Protein AF-A0A7S3JK91-F1 (afdb_monomer)

pLDDT: mean 90.92, std 11.68, range [35.53, 98.0]

Mean predicted aligned error: 6.57 Å

Structure (mmCIF, N/CA/C/O backbone):
data_AF-A0A7S3JK91-F1
#
_entry.id   AF-A0A7S3JK91-F1
#
loop_
_atom_site.group_PDB
_atom_site.id
_atom_site.type_symbol
_atom_site.label_atom_id
_atom_site.label_alt_id
_atom_site.label_comp_id
_atom_site.label_asym_id
_atom_site.label_entity_id
_atom_site.label_seq_id
_atom_site.pdbx_PDB_ins_code
_atom_site.Cartn_x
_atom_site.Cartn_y
_atom_site.Cartn_z
_atom_site.occupancy
_atom_site.B_iso_or_equiv
_atom_site.auth_seq_id
_atom_site.auth_comp_id
_atom_site.auth_asym_id
_atom_site.auth_atom_id
_atom_site.pdbx_PDB_model_num
ATOM 1 N N . ASP A 1 1 ? -3.679 2.196 -45.910 1.00 40.12 1 ASP A N 1
ATOM 2 C CA . ASP A 1 1 ? -2.367 1.665 -45.484 1.00 40.12 1 ASP A CA 1
ATOM 3 C C . ASP A 1 1 ? -1.357 2.734 -45.082 1.00 40.12 1 ASP A C 1
ATOM 5 O O . ASP A 1 1 ? -0.275 2.817 -45.634 1.00 40.12 1 ASP A O 1
ATOM 9 N N . THR A 1 2 ? -1.692 3.553 -44.084 1.00 35.75 2 THR A N 1
ATOM 10 C CA . THR A 1 2 ? -0.756 4.504 -43.438 1.00 35.75 2 THR A CA 1
ATOM 11 C C . THR A 1 2 ? -0.884 4.494 -41.909 1.00 35.75 2 THR A C 1
ATOM 13 O O . THR A 1 2 ? -0.131 5.172 -41.218 1.00 35.75 2 THR A O 1
ATOM 16 N N . ARG A 1 3 ? -1.817 3.696 -41.363 1.00 36.94 3 ARG A N 1
ATOM 17 C CA . ARG A 1 3 ? -2.022 3.523 -39.915 1.00 36.94 3 ARG A CA 1
ATOM 18 C C . ARG A 1 3 ? -1.081 2.480 -39.296 1.00 36.94 3 ARG A C 1
ATOM 20 O O . ARG A 1 3 ? -0.747 2.624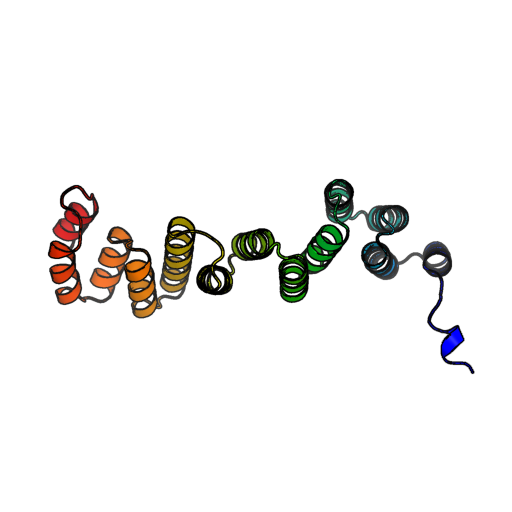 -38.127 1.00 36.94 3 ARG A O 1
ATOM 27 N N . ASP A 1 4 ? -0.561 1.545 -40.094 1.00 40.62 4 ASP A N 1
ATOM 28 C CA . ASP A 1 4 ? 0.400 0.516 -39.652 1.00 40.62 4 ASP A CA 1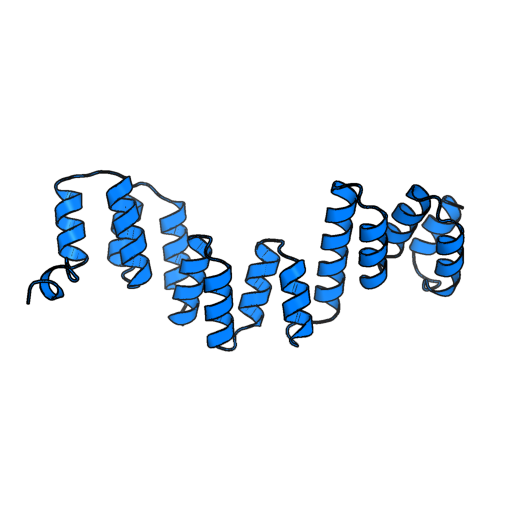
ATOM 29 C C . ASP A 1 4 ? 1.871 0.956 -39.716 1.00 40.62 4 ASP A C 1
ATOM 31 O O . ASP A 1 4 ? 2.760 0.201 -39.343 1.00 40.62 4 ASP A O 1
ATOM 35 N N . HIS A 1 5 ? 2.168 2.174 -40.178 1.00 36.56 5 HIS A N 1
ATOM 36 C CA . HIS A 1 5 ? 3.541 2.710 -40.188 1.00 36.56 5 HIS A CA 1
ATOM 37 C C . HIS A 1 5 ? 3.829 3.663 -39.020 1.00 36.56 5 HIS A C 1
ATOM 39 O O . HIS A 1 5 ? 4.968 4.070 -38.826 1.00 36.56 5 HIS A O 1
ATOM 45 N N . LEU A 1 6 ? 2.817 3.999 -38.211 1.00 35.53 6 LEU A N 1
ATOM 46 C CA . LEU A 1 6 ? 2.932 4.953 -37.099 1.00 35.53 6 LEU A CA 1
ATOM 47 C C . LEU A 1 6 ? 2.971 4.293 -35.711 1.00 35.53 6 LEU A C 1
ATOM 49 O O . LEU A 1 6 ? 3.192 4.975 -34.716 1.00 35.53 6 LEU A O 1
ATOM 53 N N . THR A 1 7 ? 2.784 2.976 -35.619 1.00 45.47 7 THR A N 1
ATOM 54 C CA . THR A 1 7 ? 2.747 2.234 -34.345 1.00 45.47 7 THR A CA 1
ATOM 55 C C . THR A 1 7 ? 4.102 1.662 -33.930 1.00 45.47 7 THR A C 1
ATOM 57 O O . THR A 1 7 ? 4.211 1.024 -32.884 1.00 45.47 7 THR A O 1
ATOM 60 N N . THR A 1 8 ? 5.156 1.875 -34.719 1.00 47.53 8 THR A N 1
ATOM 61 C CA . THR A 1 8 ? 6.467 1.262 -34.472 1.00 47.53 8 THR A CA 1
ATOM 62 C C . THR A 1 8 ? 7.607 2.235 -34.744 1.00 47.53 8 THR A C 1
ATOM 64 O O . THR A 1 8 ? 8.542 1.914 -35.465 1.00 47.53 8 THR A O 1
ATOM 67 N N . ILE A 1 9 ? 7.588 3.415 -34.116 1.00 59.56 9 ILE A N 1
ATOM 68 C CA . ILE A 1 9 ? 8.881 4.000 -33.738 1.00 59.56 9 ILE A CA 1
ATOM 69 C C . ILE A 1 9 ? 9.485 2.964 -32.792 1.00 59.56 9 ILE A C 1
ATOM 71 O O . ILE A 1 9 ? 8.924 2.689 -31.722 1.00 59.56 9 ILE A O 1
ATOM 75 N N . SER A 1 10 ? 10.538 2.274 -33.232 1.00 80.69 10 SER A N 1
ATOM 76 C CA . SER A 1 10 ? 11.171 1.294 -32.366 1.00 80.69 10 SER A CA 1
ATOM 77 C C . SER A 1 10 ? 11.671 2.042 -31.129 1.00 80.69 10 SER A C 1
ATOM 79 O O . SER A 1 10 ? 12.027 3.218 -31.196 1.00 80.69 10 SER A O 1
ATOM 81 N N . LEU A 1 11 ? 11.672 1.396 -29.959 1.00 83.94 11 LEU A N 1
ATOM 82 C CA . LEU A 1 11 ? 12.135 2.058 -28.732 1.00 83.94 11 LEU A CA 1
ATOM 83 C C . LEU A 1 11 ? 13.568 2.608 -28.903 1.00 83.94 11 LEU A C 1
ATOM 85 O O . LEU A 1 11 ? 13.926 3.585 -28.261 1.00 83.94 11 LEU A O 1
ATOM 89 N N . LYS A 1 12 ? 14.347 2.018 -29.820 1.00 86.44 12 LYS A N 1
ATOM 90 C CA . LYS A 1 12 ? 15.674 2.482 -30.231 1.00 86.44 12 LYS A CA 1
ATOM 91 C C . LYS A 1 12 ? 15.620 3.805 -30.997 1.00 86.44 12 LYS A C 1
ATOM 93 O O . LYS A 1 12 ? 16.266 4.744 -30.562 1.00 86.44 12 LYS A O 1
ATOM 98 N N . ASP A 1 13 ? 14.780 3.921 -32.026 1.00 87.94 13 ASP A N 1
ATOM 99 C CA . ASP A 1 13 ? 14.629 5.177 -32.784 1.00 87.94 13 ASP A CA 1
ATOM 100 C C . ASP A 1 13 ? 14.149 6.324 -31.878 1.00 87.94 13 ASP A C 1
ATOM 102 O O . ASP A 1 13 ? 14.578 7.469 -32.007 1.00 87.94 13 ASP A O 1
ATOM 106 N N . ALA A 1 14 ? 13.276 6.008 -30.913 1.00 88.12 14 ALA A N 1
ATOM 107 C CA . ALA A 1 14 ? 12.828 6.970 -29.914 1.00 88.12 14 ALA A CA 1
ATOM 108 C C . ALA A 1 14 ? 13.974 7.406 -28.985 1.00 88.12 14 ALA A C 1
ATOM 110 O O . ALA A 1 14 ? 14.077 8.583 -28.656 1.00 88.12 14 ALA A O 1
ATOM 111 N N . VAL A 1 15 ? 14.845 6.481 -28.570 1.00 91.19 15 VAL A N 1
ATOM 112 C CA . VAL A 1 15 ? 16.041 6.802 -27.777 1.00 91.19 15 VAL A CA 1
ATOM 113 C C . VAL A 1 15 ? 16.997 7.690 -28.568 1.00 91.19 15 VAL A C 1
ATOM 115 O O . VAL A 1 15 ? 17.460 8.682 -28.013 1.00 91.19 15 VAL A O 1
ATOM 118 N N . ASP A 1 16 ? 17.255 7.373 -29.837 1.00 91.62 16 ASP A N 1
ATOM 119 C CA . ASP A 1 16 ? 18.172 8.136 -30.689 1.00 91.62 16 ASP A CA 1
ATOM 120 C C . ASP A 1 16 ? 17.662 9.572 -30.891 1.00 91.62 16 ASP A C 1
ATOM 122 O O . ASP A 1 16 ? 18.399 10.533 -30.668 1.00 91.62 16 ASP A O 1
ATOM 126 N N . PHE A 1 17 ? 16.363 9.739 -31.166 1.00 91.12 17 PHE A N 1
ATOM 127 C CA . PHE A 1 17 ? 15.730 11.059 -31.257 1.00 91.12 17 PHE A CA 1
ATOM 128 C C . PHE A 1 17 ? 15.873 11.883 -29.966 1.00 91.12 17 PHE A C 1
ATOM 130 O O . PHE A 1 17 ? 16.098 13.096 -30.014 1.00 91.12 17 PHE A O 1
ATOM 137 N N . VAL A 1 18 ? 15.727 11.239 -28.803 1.00 92.81 18 VAL A N 1
ATOM 138 C CA . VAL A 1 18 ? 15.835 11.899 -27.493 1.00 92.81 18 VAL A CA 1
ATOM 139 C C . VAL A 1 18 ? 17.293 12.173 -27.106 1.00 92.81 18 VAL A C 1
ATOM 141 O O . VAL A 1 18 ? 17.555 13.155 -26.414 1.00 92.81 18 VAL A O 1
ATOM 144 N N . ASP A 1 19 ? 18.251 11.362 -27.559 1.00 90.56 19 ASP A N 1
ATOM 145 C CA . ASP A 1 19 ? 19.682 11.665 -27.429 1.00 90.56 19 ASP A CA 1
ATOM 146 C C . ASP A 1 19 ? 20.077 12.883 -28.288 1.00 90.56 19 ASP A C 1
ATOM 148 O O . ASP A 1 19 ? 20.876 13.702 -27.833 1.00 90.56 19 ASP A O 1
ATOM 152 N N . GLU A 1 20 ? 19.487 13.053 -29.476 1.00 92.38 20 GLU A N 1
ATOM 153 C CA . GLU A 1 20 ? 19.676 14.244 -30.322 1.00 92.38 20 GLU A CA 1
ATOM 154 C C . GLU A 1 20 ? 18.948 15.486 -29.783 1.00 92.38 20 GLU A C 1
ATOM 156 O O . GLU A 1 20 ? 19.403 16.612 -29.983 1.00 92.38 20 GLU A O 1
ATOM 161 N N . ASN A 1 21 ? 17.842 15.291 -29.054 1.00 89.69 21 ASN A N 1
ATOM 162 C CA . ASN A 1 21 ? 17.032 16.361 -28.466 1.00 89.69 21 ASN A CA 1
ATOM 163 C C . ASN A 1 21 ? 16.799 16.135 -26.957 1.00 89.69 21 ASN A C 1
ATOM 165 O O . ASN A 1 21 ? 15.672 15.828 -26.542 1.00 89.69 21 ASN A O 1
ATOM 169 N N . PRO A 1 22 ? 17.833 16.287 -26.102 1.00 89.62 22 PRO A N 1
ATOM 170 C CA . PRO A 1 22 ? 17.736 15.924 -24.693 1.00 89.62 22 PRO A CA 1
ATOM 171 C C . PRO A 1 22 ? 16.723 16.776 -23.931 1.00 89.62 22 PRO A C 1
ATOM 173 O O . PRO A 1 22 ? 16.881 17.987 -23.777 1.00 89.62 22 PRO A O 1
ATOM 176 N N . HIS A 1 23 ? 15.704 16.123 -23.377 1.00 91.31 23 HIS A N 1
ATOM 177 C CA . HIS A 1 23 ? 14.755 16.761 -22.473 1.00 91.31 23 HIS A CA 1
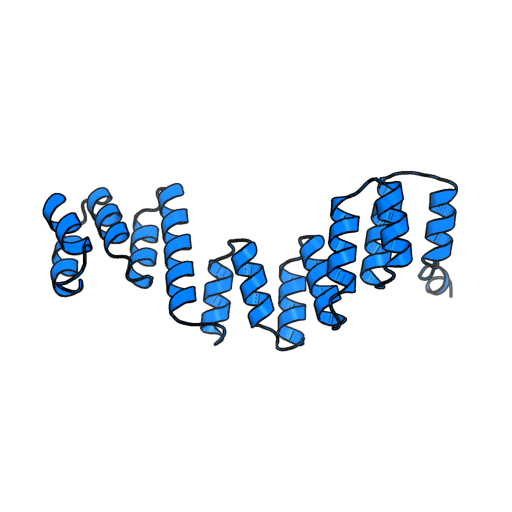ATOM 178 C C . HIS A 1 23 ? 14.294 15.769 -21.391 1.00 91.31 23 HIS A C 1
ATOM 180 O O . HIS A 1 23 ? 13.874 14.659 -21.735 1.00 91.31 23 HIS A O 1
ATOM 186 N N . PRO A 1 24 ? 14.282 16.138 -20.092 1.00 92.81 24 PRO A N 1
ATOM 187 C CA . PRO A 1 24 ? 13.959 15.206 -19.004 1.00 92.81 24 PRO A CA 1
ATOM 188 C C . PRO A 1 24 ? 12.606 14.504 -19.160 1.00 92.81 24 PRO A C 1
ATOM 190 O O . PRO A 1 24 ? 12.475 13.307 -18.920 1.00 92.81 24 PRO A O 1
ATOM 193 N N . ARG A 1 25 ? 11.590 15.232 -19.640 1.00 91.56 25 ARG A N 1
ATOM 194 C CA . ARG A 1 25 ? 10.261 14.660 -19.912 1.00 91.56 25 ARG A CA 1
ATOM 195 C C . ARG A 1 25 ? 10.286 13.570 -20.985 1.00 91.56 25 ARG A C 1
ATOM 197 O O . ARG A 1 25 ? 9.529 12.616 -20.873 1.00 91.56 25 ARG A O 1
ATOM 204 N N . LEU A 1 26 ? 11.128 13.712 -22.009 1.00 92.38 26 LEU A N 1
ATOM 205 C CA . LEU A 1 26 ? 11.233 12.714 -23.070 1.00 92.38 26 LEU A CA 1
ATOM 206 C C . LEU A 1 26 ? 11.929 11.457 -22.548 1.00 92.38 26 LEU A C 1
ATOM 208 O O . LEU A 1 26 ? 11.421 10.360 -22.745 1.00 92.38 26 LEU A O 1
ATOM 212 N N . TRP A 1 27 ? 13.009 11.610 -21.778 1.00 94.31 27 TRP A N 1
ATOM 213 C CA . TRP A 1 27 ? 13.654 10.481 -21.101 1.00 94.31 27 TRP A CA 1
ATOM 214 C C . TRP A 1 27 ? 12.725 9.761 -20.123 1.00 94.31 27 TRP A C 1
ATOM 216 O O . TRP A 1 27 ? 12.760 8.537 -20.050 1.00 94.31 27 TRP A O 1
ATOM 226 N N . LYS A 1 28 ? 11.839 10.484 -19.430 1.00 92.81 28 LYS A N 1
ATOM 227 C CA . LYS A 1 28 ? 10.810 9.859 -18.590 1.00 92.81 28 LYS A CA 1
ATOM 228 C C . LYS A 1 28 ? 9.849 8.979 -19.405 1.00 92.81 28 LYS A C 1
ATOM 230 O O . LYS A 1 28 ? 9.570 7.859 -18.994 1.00 92.81 28 LYS A O 1
ATOM 235 N N . LEU A 1 29 ? 9.412 9.443 -20.580 1.00 92.31 29 LEU A N 1
ATOM 236 C CA . LEU A 1 29 ? 8.580 8.644 -21.493 1.00 92.31 29 LEU A CA 1
ATOM 237 C C . LEU A 1 29 ? 9.329 7.416 -22.031 1.00 92.31 29 LEU A C 1
ATOM 239 O O . LEU A 1 29 ? 8.742 6.343 -22.144 1.00 92.31 29 LEU A O 1
ATOM 243 N N . ILE A 1 30 ? 10.628 7.550 -22.326 1.00 94.12 30 ILE A N 1
ATOM 244 C CA . ILE A 1 30 ? 11.478 6.411 -22.701 1.00 94.12 30 ILE A CA 1
ATOM 245 C C . ILE A 1 30 ? 11.560 5.398 -21.555 1.00 94.12 30 ILE A C 1
ATOM 247 O O . ILE A 1 30 ? 11.425 4.205 -21.807 1.00 94.12 30 ILE A O 1
ATOM 251 N N . ALA A 1 31 ? 11.750 5.847 -20.310 1.00 94.56 31 ALA A N 1
ATOM 252 C CA . ALA A 1 31 ? 11.806 4.965 -19.146 1.00 94.56 31 ALA A CA 1
ATOM 253 C C . ALA A 1 31 ? 10.489 4.195 -18.950 1.00 94.56 31 ALA A C 1
ATOM 255 O O . ALA A 1 31 ? 10.520 2.978 -18.778 1.00 94.56 31 ALA A O 1
ATOM 256 N N . GLU A 1 32 ? 9.345 4.882 -19.036 1.00 92.56 32 GLU A N 1
ATOM 257 C CA . GLU A 1 32 ? 8.004 4.281 -18.979 1.00 92.56 32 GLU A CA 1
ATOM 258 C C . GLU A 1 32 ? 7.819 3.217 -20.075 1.00 92.56 32 GLU A C 1
ATOM 260 O O . GLU A 1 32 ? 7.551 2.053 -19.777 1.00 92.56 32 GLU A O 1
ATOM 265 N N . ALA A 1 33 ? 8.074 3.572 -21.338 1.00 93.06 33 ALA A N 1
ATOM 266 C CA . ALA A 1 33 ? 7.925 2.652 -22.467 1.00 93.06 33 ALA A CA 1
ATOM 267 C C . ALA A 1 33 ? 8.907 1.465 -22.423 1.00 93.06 33 ALA A C 1
ATOM 269 O O . ALA A 1 33 ? 8.588 0.369 -22.894 1.00 93.06 33 ALA A O 1
ATOM 270 N N . ALA A 1 34 ? 10.111 1.672 -21.884 1.00 94.12 34 ALA A N 1
ATOM 271 C CA . ALA A 1 34 ? 11.106 0.623 -21.702 1.00 94.12 34 ALA A CA 1
ATOM 272 C C . ALA A 1 34 ? 10.700 -0.356 -20.597 1.00 94.12 34 ALA A C 1
ATOM 274 O O . ALA A 1 34 ? 10.808 -1.566 -20.794 1.00 94.12 34 ALA A O 1
ATOM 275 N N . LEU A 1 35 ? 10.177 0.144 -19.472 1.00 94.69 35 LEU A N 1
ATOM 276 C CA . LEU A 1 35 ? 9.642 -0.688 -18.394 1.00 94.69 35 LEU A CA 1
ATOM 277 C C . LEU A 1 35 ? 8.458 -1.538 -18.869 1.00 94.69 35 LEU A C 1
ATOM 279 O O . LEU A 1 35 ? 8.461 -2.742 -18.623 1.00 94.69 35 LEU A O 1
ATOM 283 N N . ASP A 1 36 ? 7.518 -0.968 -19.629 1.00 90.62 36 ASP A N 1
ATOM 284 C CA . ASP A 1 36 ? 6.374 -1.709 -20.188 1.00 90.62 36 ASP A CA 1
ATOM 285 C C . ASP A 1 36 ? 6.809 -2.880 -21.089 1.00 90.62 36 ASP A C 1
ATOM 287 O O . ASP A 1 36 ? 6.174 -3.939 -21.125 1.00 90.62 36 ASP A O 1
ATOM 291 N N . LYS A 1 37 ? 7.930 -2.709 -21.803 1.00 91.75 37 LYS A N 1
ATOM 292 C CA . LYS A 1 37 ? 8.544 -3.736 -22.660 1.00 91.75 37 LYS A CA 1
ATOM 293 C C . LYS A 1 37 ? 9.527 -4.650 -21.920 1.00 91.75 37 LYS A C 1
ATOM 295 O O . LYS A 1 37 ? 10.065 -5.564 -22.543 1.00 91.75 37 LYS A O 1
ATOM 300 N N . LEU A 1 38 ? 9.749 -4.428 -20.621 1.00 93.19 38 LEU A N 1
ATOM 301 C CA . LEU A 1 38 ? 10.773 -5.087 -19.799 1.00 93.19 38 LEU A CA 1
ATOM 302 C C . LEU A 1 38 ? 12.201 -4.933 -20.363 1.00 93.19 38 LEU A C 1
ATOM 304 O O . LEU A 1 38 ? 13.075 -5.766 -20.117 1.00 93.19 38 LEU A O 1
ATOM 308 N N . ASP A 1 39 ? 12.459 -3.853 -21.105 1.00 94.12 39 ASP A N 1
ATOM 309 C CA . ASP A 1 39 ? 13.794 -3.487 -21.576 1.00 94.12 39 ASP A CA 1
ATOM 310 C C . ASP A 1 39 ? 14.533 -2.716 -20.475 1.00 94.12 39 ASP A C 1
ATOM 312 O O . ASP A 1 39 ? 14.597 -1.483 -20.441 1.00 94.12 39 ASP A O 1
ATOM 316 N N . PHE A 1 40 ? 15.078 -3.465 -19.517 1.00 94.38 40 PHE A N 1
ATOM 317 C CA . PHE A 1 40 ? 15.745 -2.878 -18.358 1.00 94.38 40 PHE A CA 1
ATOM 318 C C . PHE A 1 40 ? 17.042 -2.142 -18.703 1.00 94.38 40 PHE A C 1
ATOM 320 O O . PHE A 1 40 ? 17.498 -1.333 -17.898 1.00 94.38 40 PHE A O 1
ATOM 327 N N . GLN A 1 41 ? 17.641 -2.408 -19.866 1.00 94.44 41 GLN A N 1
ATOM 328 C CA . GLN A 1 41 ? 18.840 -1.707 -20.314 1.00 94.44 41 GLN A CA 1
ATOM 329 C C . GLN A 1 41 ? 18.486 -0.286 -20.762 1.00 94.44 41 GLN A C 1
ATOM 331 O O . GLN A 1 41 ? 19.133 0.674 -20.336 1.00 94.44 41 GLN A O 1
ATOM 336 N N . ILE A 1 42 ? 17.437 -0.139 -21.577 1.00 94.56 42 ILE A N 1
ATOM 337 C CA . ILE A 1 42 ? 16.966 1.182 -22.006 1.00 94.56 42 ILE A CA 1
ATOM 338 C C . ILE A 1 42 ? 16.359 1.951 -20.828 1.00 94.56 42 ILE A C 1
ATOM 340 O O . ILE A 1 42 ? 16.643 3.141 -20.678 1.00 94.56 42 ILE A O 1
ATOM 344 N N . ALA A 1 43 ? 15.600 1.285 -19.952 1.00 95.75 43 ALA A N 1
ATOM 345 C CA . ALA A 1 43 ? 15.054 1.922 -18.755 1.00 95.75 43 ALA A CA 1
ATOM 346 C C . ALA A 1 43 ? 16.168 2.470 -17.842 1.00 95.75 43 ALA A C 1
ATOM 348 O O . ALA A 1 43 ? 16.080 3.598 -17.363 1.00 95.75 43 ALA A O 1
ATOM 349 N N . GLU A 1 44 ? 17.253 1.712 -17.639 1.00 95.81 44 GLU A N 1
ATOM 350 C CA . GLU A 1 44 ? 18.402 2.150 -16.836 1.00 95.81 44 GLU A CA 1
ATOM 351 C C . GLU A 1 44 ? 19.115 3.347 -17.470 1.00 95.81 44 GLU A C 1
ATOM 353 O O . GLU A 1 44 ? 19.372 4.334 -16.780 1.00 95.81 44 GLU A O 1
ATOM 358 N N . LYS A 1 45 ? 19.357 3.313 -18.791 1.00 95.12 45 LYS A N 1
ATOM 359 C CA . LYS A 1 45 ? 19.903 4.463 -19.532 1.00 95.12 45 LYS A CA 1
ATOM 360 C C . LYS A 1 45 ? 19.038 5.706 -19.324 1.00 95.12 45 LYS A C 1
ATOM 362 O O . LYS A 1 45 ? 19.570 6.776 -19.035 1.00 95.12 45 LYS A O 1
ATOM 367 N N . ALA A 1 46 ? 17.721 5.562 -19.445 1.00 94.94 46 ALA A N 1
ATOM 368 C CA . ALA A 1 46 ? 16.787 6.665 -19.291 1.00 94.94 46 ALA A CA 1
ATOM 369 C C . ALA A 1 46 ? 16.800 7.248 -17.871 1.00 94.94 46 ALA A C 1
ATOM 371 O O . ALA A 1 46 ? 16.924 8.463 -17.733 1.00 94.94 46 ALA A O 1
ATOM 372 N N . PHE A 1 47 ? 16.769 6.413 -16.825 1.00 96.62 47 PHE A N 1
ATOM 373 C CA . PHE A 1 47 ? 16.851 6.892 -15.441 1.00 96.62 47 PHE A CA 1
ATOM 374 C C . PHE A 1 47 ? 18.185 7.572 -15.118 1.00 96.62 47 PHE A C 1
ATOM 376 O O . PHE A 1 47 ? 18.188 8.574 -14.409 1.00 96.62 47 PHE A O 1
ATOM 383 N N . VAL A 1 48 ? 19.307 7.094 -15.670 1.00 95.94 48 VAL A N 1
ATOM 384 C CA . VAL A 1 48 ? 20.613 7.764 -15.526 1.00 95.94 48 VAL A CA 1
ATOM 385 C C . VAL A 1 48 ? 20.588 9.156 -16.160 1.00 95.94 48 VAL A C 1
ATOM 387 O O . VAL A 1 48 ? 21.079 10.105 -15.557 1.00 95.94 48 VAL A O 1
ATOM 390 N N . LYS A 1 49 ? 19.981 9.304 -17.345 1.00 94.50 49 LYS A N 1
ATOM 391 C CA . LYS A 1 49 ? 19.886 10.593 -18.055 1.00 94.50 49 LYS A CA 1
ATOM 392 C C . LYS A 1 49 ? 19.059 11.645 -17.313 1.00 94.50 49 LYS A C 1
ATOM 394 O O . LYS A 1 49 ? 19.282 12.831 -17.534 1.00 94.50 49 LYS A O 1
ATOM 399 N N . ILE A 1 50 ? 18.119 11.227 -16.464 1.00 95.50 50 ILE A N 1
ATOM 400 C CA . ILE A 1 50 ? 17.312 12.125 -15.619 1.00 95.50 50 ILE A CA 1
ATOM 401 C C . ILE A 1 50 ? 17.738 12.116 -14.148 1.00 95.50 50 ILE A C 1
ATOM 403 O O . ILE A 1 50 ? 17.026 12.672 -13.319 1.00 95.50 50 ILE A O 1
ATOM 407 N N . GLU A 1 51 ? 18.868 11.479 -13.828 1.00 95.69 51 GLU A N 1
ATOM 408 C CA . GLU A 1 51 ? 19.416 11.364 -12.469 1.00 95.69 51 GLU A CA 1
ATOM 409 C C . GLU A 1 51 ? 18.424 10.771 -11.443 1.00 95.69 51 GLU A C 1
ATOM 411 O O . GLU A 1 51 ? 18.496 11.032 -10.241 1.00 95.69 51 GLU A O 1
ATOM 416 N N . ASP A 1 52 ? 17.502 9.916 -11.900 1.00 95.44 52 ASP A N 1
ATOM 417 C CA . ASP A 1 52 ? 16.486 9.293 -11.051 1.00 95.44 52 ASP A CA 1
ATOM 418 C C . ASP A 1 52 ? 17.053 8.061 -10.334 1.00 95.44 52 ASP A C 1
ATOM 420 O O . ASP A 1 52 ? 16.912 6.903 -10.748 1.00 95.44 52 ASP A O 1
ATOM 424 N N . TYR A 1 53 ? 17.702 8.324 -9.201 1.00 94.75 53 TYR A N 1
ATOM 425 C CA . TYR A 1 53 ? 18.243 7.288 -8.326 1.00 94.75 53 TYR A CA 1
ATOM 426 C C . TYR A 1 53 ? 17.164 6.325 -7.802 1.00 94.75 53 TYR A C 1
ATOM 428 O O . TYR A 1 53 ? 17.433 5.133 -7.605 1.00 94.75 53 TYR A O 1
ATOM 436 N N . HIS A 1 54 ? 15.935 6.810 -7.596 1.00 95.06 54 HIS A N 1
ATOM 437 C CA . HIS A 1 54 ? 14.827 5.973 -7.141 1.00 95.06 54 HIS A CA 1
ATOM 438 C C . HIS A 1 54 ? 14.430 4.963 -8.222 1.00 95.06 54 HIS A C 1
ATOM 440 O O . HIS A 1 54 ? 14.292 3.777 -7.911 1.00 95.06 54 HIS A O 1
ATOM 446 N N . GLY A 1 55 ? 14.334 5.399 -9.481 1.00 96.06 55 GLY A N 1
ATOM 447 C CA . GLY A 1 55 ? 14.112 4.545 -10.650 1.00 96.06 55 GLY A CA 1
ATOM 448 C C . GLY A 1 55 ? 15.210 3.495 -10.840 1.00 96.06 55 GLY A C 1
ATOM 449 O O . GLY A 1 55 ? 14.918 2.313 -11.031 1.00 96.06 55 GLY A O 1
ATOM 450 N N . ILE A 1 56 ? 16.482 3.869 -10.663 1.00 95.62 56 ILE A N 1
ATOM 451 C CA . ILE A 1 56 ? 17.613 2.922 -10.732 1.00 95.62 56 ILE A CA 1
ATOM 452 C C . ILE A 1 56 ? 17.524 1.863 -9.622 1.00 95.62 56 ILE A C 1
ATOM 454 O O . ILE A 1 56 ? 17.704 0.667 -9.872 1.00 95.62 56 ILE A O 1
ATOM 458 N N . LYS A 1 57 ? 17.238 2.269 -8.377 1.00 96.44 57 LYS A N 1
ATOM 459 C CA . LYS A 1 57 ? 17.076 1.326 -7.258 1.00 96.44 57 LYS A CA 1
ATOM 460 C C . LYS A 1 57 ? 15.871 0.409 -7.472 1.00 96.44 57 LYS A C 1
ATOM 462 O O . LYS A 1 57 ? 15.951 -0.779 -7.157 1.00 96.44 57 LYS A O 1
ATOM 467 N N . PHE A 1 58 ? 14.780 0.942 -8.020 1.00 96.44 58 PHE A N 1
ATOM 468 C CA . PHE A 1 58 ? 13.607 0.166 -8.405 1.00 96.44 58 PHE A CA 1
ATOM 469 C C . PHE A 1 58 ? 13.963 -0.905 -9.444 1.00 96.44 58 PHE A C 1
ATOM 471 O 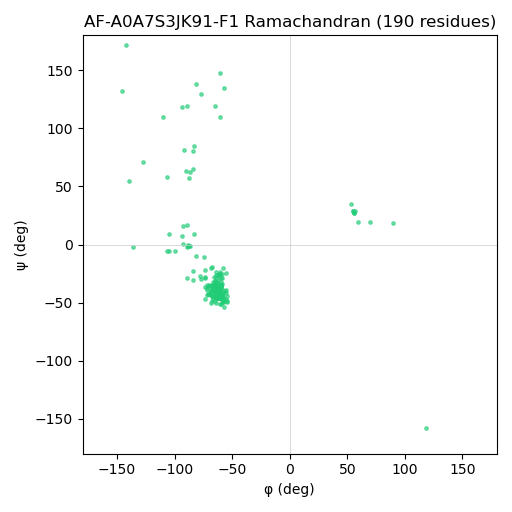O . PHE A 1 58 ? 13.723 -2.083 -9.183 1.00 96.44 58 PHE A O 1
ATOM 478 N N . LEU A 1 59 ? 14.642 -0.535 -10.536 1.00 96.38 59 LEU A N 1
ATOM 479 C CA . LEU A 1 59 ? 15.096 -1.474 -11.567 1.00 96.38 59 LEU A CA 1
ATOM 480 C C . LEU A 1 59 ? 15.964 -2.604 -11.016 1.00 96.38 59 LEU A C 1
ATOM 482 O O . LEU A 1 59 ? 15.793 -3.755 -11.407 1.00 96.38 59 LEU A O 1
ATOM 486 N N . LYS A 1 60 ? 16.886 -2.302 -10.094 1.00 95.06 60 LYS A N 1
ATOM 487 C CA . LYS A 1 60 ? 17.732 -3.333 -9.472 1.00 95.06 60 LYS A CA 1
ATOM 488 C C . LYS A 1 60 ? 16.913 -4.380 -8.718 1.00 95.06 60 LYS A C 1
ATOM 490 O O . LYS A 1 60 ? 17.240 -5.557 -8.790 1.00 95.06 60 LYS A O 1
ATOM 495 N N . ARG A 1 61 ? 15.851 -3.970 -8.015 1.00 95.62 61 ARG A N 1
ATOM 496 C CA . ARG A 1 61 ? 14.935 -4.916 -7.356 1.00 95.62 61 ARG A CA 1
ATOM 497 C C . ARG A 1 61 ? 14.113 -5.692 -8.380 1.00 95.62 61 ARG A C 1
ATOM 499 O O . ARG A 1 61 ? 13.977 -6.900 -8.244 1.00 95.62 61 ARG A O 1
ATOM 506 N N . LEU A 1 62 ? 13.620 -5.006 -9.409 1.00 95.62 62 LEU A N 1
ATOM 507 C CA . LEU A 1 62 ? 12.785 -5.587 -10.457 1.00 95.62 62 LEU A CA 1
ATOM 508 C C . LEU A 1 62 ? 13.512 -6.696 -11.236 1.00 95.62 62 LEU A C 1
ATOM 510 O O . LEU A 1 62 ? 12.928 -7.744 -11.498 1.00 95.62 62 LEU A O 1
ATOM 514 N N . LYS A 1 63 ? 14.808 -6.503 -11.530 1.00 94.75 63 LYS A N 1
ATOM 515 C CA . LYS A 1 63 ? 15.680 -7.497 -12.186 1.00 94.75 63 LYS A CA 1
ATOM 516 C C . LYS A 1 63 ? 15.835 -8.799 -11.383 1.00 94.75 63 LYS A C 1
ATOM 518 O O . LYS A 1 63 ? 16.136 -9.822 -11.982 1.00 94.75 63 LYS A O 1
ATOM 523 N N . ASN A 1 64 ? 15.623 -8.769 -10.064 1.00 95.19 64 ASN A N 1
ATOM 524 C CA . ASN A 1 64 ? 15.725 -9.946 -9.191 1.00 95.19 64 ASN A CA 1
ATOM 525 C C . ASN A 1 64 ? 14.407 -10.732 -9.071 1.00 95.19 64 ASN A C 1
ATOM 527 O O . ASN A 1 64 ? 14.346 -11.709 -8.330 1.00 95.19 64 ASN A O 1
ATOM 531 N N . ILE A 1 65 ? 13.338 -10.289 -9.737 1.00 94.88 65 ILE A N 1
ATOM 532 C CA . ILE A 1 65 ? 12.055 -10.993 -9.773 1.00 94.88 65 ILE A CA 1
ATOM 533 C C . ILE A 1 65 ? 12.043 -11.889 -11.010 1.00 94.88 65 ILE A C 1
ATOM 535 O O . ILE A 1 65 ? 12.092 -11.379 -12.126 1.00 94.88 65 ILE A O 1
ATOM 539 N N . ASP A 1 66 ? 11.930 -13.203 -10.823 1.00 92.00 66 ASP A N 1
ATOM 540 C CA . ASP A 1 66 ? 11.972 -14.168 -11.935 1.00 92.00 66 ASP A CA 1
ATOM 541 C C . ASP A 1 66 ? 10.693 -14.169 -12.793 1.00 92.00 66 ASP A C 1
ATOM 543 O O . ASP A 1 66 ? 10.716 -14.478 -13.986 1.00 92.00 66 ASP A O 1
ATOM 547 N N . ASP A 1 67 ? 9.555 -13.822 -12.190 1.00 94.62 67 ASP A N 1
ATOM 548 C CA . ASP A 1 67 ? 8.246 -13.862 -12.841 1.00 94.62 67 ASP A CA 1
ATOM 549 C C . ASP A 1 67 ? 7.927 -12.538 -13.553 1.00 94.62 67 ASP A C 1
ATOM 551 O O . ASP A 1 67 ? 7.800 -11.482 -12.927 1.00 94.62 67 ASP A O 1
ATOM 555 N N . LYS A 1 68 ? 7.731 -12.605 -14.875 1.00 95.19 68 LYS A N 1
ATOM 556 C CA . LYS A 1 68 ? 7.422 -11.443 -15.723 1.00 95.19 68 LYS A CA 1
ATOM 557 C C . LYS A 1 68 ? 6.101 -10.756 -15.372 1.00 95.19 68 LYS A C 1
ATOM 559 O O . LYS A 1 68 ? 5.994 -9.543 -15.531 1.00 95.19 68 LYS A O 1
ATOM 564 N N . HIS A 1 69 ? 5.089 -11.491 -14.920 1.00 95.94 69 HIS A N 1
ATOM 565 C CA . HIS A 1 69 ? 3.820 -10.894 -14.502 1.00 95.94 69 HIS A CA 1
ATOM 566 C C . HIS A 1 69 ? 3.994 -10.153 -13.181 1.00 95.94 69 HIS A C 1
ATOM 568 O O . HIS A 1 69 ? 3.509 -9.034 -13.050 1.00 95.94 69 HIS A O 1
ATOM 574 N N . LYS A 1 70 ? 4.775 -10.703 -12.242 1.00 96.19 70 LYS A N 1
ATOM 575 C CA . LYS A 1 70 ? 5.135 -9.972 -11.015 1.00 96.19 70 LYS A CA 1
ATOM 576 C C . LYS A 1 70 ? 5.945 -8.717 -11.318 1.00 96.19 70 LYS A C 1
ATOM 578 O O . LYS A 1 70 ? 5.682 -7.677 -10.728 1.00 96.19 70 LYS A O 1
ATOM 583 N N . GLN A 1 71 ? 6.878 -8.779 -12.272 1.00 97.06 71 GLN A N 1
ATOM 584 C CA . GLN A 1 71 ? 7.588 -7.584 -12.736 1.00 97.06 71 GLN A CA 1
ATOM 585 C C . GLN A 1 71 ? 6.609 -6.525 -13.259 1.00 97.06 71 GLN A C 1
ATOM 587 O O . GLN A 1 71 ? 6.693 -5.366 -12.864 1.00 97.06 71 GLN A O 1
ATOM 592 N N . LYS A 1 72 ? 5.641 -6.914 -14.098 1.00 96.81 72 LYS A N 1
ATOM 593 C CA . LYS A 1 72 ? 4.609 -5.991 -14.591 1.00 96.81 72 LYS A CA 1
ATOM 594 C C . LYS A 1 72 ? 3.749 -5.411 -13.467 1.00 96.81 72 LYS A C 1
ATOM 596 O O . LYS A 1 72 ? 3.507 -4.211 -13.475 1.00 96.81 72 LYS A O 1
ATOM 601 N N . ALA A 1 73 ? 3.351 -6.215 -12.483 1.00 97.38 73 ALA A N 1
ATOM 602 C CA . ALA A 1 73 ? 2.603 -5.728 -11.325 1.00 97.38 73 ALA A CA 1
ATOM 603 C C . ALA A 1 73 ? 3.408 -4.693 -10.517 1.00 97.38 73 ALA A C 1
ATOM 605 O O . ALA A 1 73 ? 2.888 -3.630 -10.183 1.00 97.38 73 ALA A O 1
ATOM 606 N N . GLU A 1 74 ? 4.695 -4.951 -10.267 1.00 96.69 74 GLU A N 1
ATOM 607 C CA . GLU A 1 74 ? 5.590 -4.000 -9.596 1.00 96.69 74 GLU A CA 1
ATOM 608 C C . GLU A 1 74 ? 5.810 -2.719 -10.418 1.00 96.69 74 GLU A C 1
ATOM 610 O O . GLU A 1 74 ? 5.894 -1.635 -9.844 1.00 96.69 74 GLU A O 1
ATOM 615 N N . ILE A 1 75 ? 5.856 -2.810 -11.753 1.00 97.00 75 ILE A N 1
ATOM 616 C CA . ILE A 1 75 ? 5.902 -1.640 -12.646 1.00 97.00 75 ILE A CA 1
ATOM 617 C C . ILE A 1 75 ? 4.609 -0.824 -12.543 1.00 97.00 75 ILE A C 1
ATOM 619 O O . ILE A 1 75 ? 4.673 0.390 -12.343 1.00 97.00 75 ILE A O 1
ATOM 623 N N . SER A 1 76 ? 3.437 -1.462 -12.616 1.00 96.88 76 SER A N 1
ATOM 624 C CA . SER A 1 76 ? 2.152 -0.776 -12.435 1.00 96.88 76 SER A CA 1
ATOM 625 C C . SER A 1 76 ? 2.079 -0.098 -11.063 1.00 96.88 76 SER A C 1
ATOM 627 O O . SER A 1 76 ? 1.704 1.072 -10.975 1.00 96.88 76 SER A O 1
ATOM 629 N N . ALA A 1 77 ? 2.524 -0.774 -9.998 1.00 96.56 77 ALA A N 1
ATOM 630 C CA . ALA A 1 77 ? 2.584 -0.200 -8.656 1.00 96.56 77 ALA A CA 1
ATOM 631 C C . ALA A 1 77 ? 3.558 0.989 -8.568 1.00 96.56 77 ALA A C 1
ATOM 633 O O . ALA A 1 77 ? 3.227 1.999 -7.948 1.00 96.56 77 ALA A O 1
ATOM 634 N N . TYR A 1 78 ? 4.721 0.917 -9.223 1.00 95.12 78 TYR A N 1
ATOM 635 C CA . TYR A 1 78 ? 5.691 2.018 -9.286 1.00 95.12 78 TYR A CA 1
ATOM 636 C C . TYR A 1 78 ? 5.100 3.285 -9.925 1.00 95.12 78 TYR A C 1
ATOM 638 O O . TYR A 1 78 ? 5.387 4.395 -9.479 1.00 95.12 78 TYR A O 1
ATOM 646 N N . PHE A 1 79 ? 4.210 3.128 -10.908 1.00 93.19 79 PHE A N 1
ATOM 647 C CA . PHE A 1 79 ? 3.479 4.232 -11.539 1.00 93.19 79 PHE A CA 1
ATOM 648 C C . PHE A 1 79 ? 2.152 4.589 -10.850 1.00 93.19 79 PHE A C 1
ATOM 650 O O . PHE A 1 79 ? 1.320 5.281 -11.438 1.00 93.19 79 PHE A O 1
ATOM 657 N N . ASN A 1 80 ? 1.947 4.153 -9.603 1.00 95.00 80 ASN A N 1
ATOM 658 C CA . ASN A 1 80 ? 0.727 4.359 -8.814 1.00 95.00 80 ASN A CA 1
ATOM 659 C C . ASN A 1 80 ? -0.556 3.788 -9.450 1.00 95.00 80 ASN A C 1
ATOM 661 O O . ASN A 1 80 ? -1.666 4.165 -9.072 1.00 95.00 80 ASN A O 1
ATOM 665 N N . LYS A 1 81 ? -0.432 2.854 -10.398 1.00 96.06 81 LYS A N 1
ATOM 666 C CA . LYS A 1 81 ? -1.555 2.116 -10.992 1.00 96.06 81 LYS A CA 1
ATOM 667 C C . LYS A 1 81 ? -1.872 0.891 -10.130 1.00 96.06 81 LYS A C 1
ATOM 669 O O . LYS A 1 81 ? -1.722 -0.252 -10.552 1.00 96.06 81 LYS A O 1
ATOM 674 N N . PHE A 1 82 ? -2.266 1.131 -8.881 1.00 96.50 82 PHE A N 1
ATOM 675 C CA . PHE A 1 82 ? -2.411 0.070 -7.877 1.00 96.50 82 PHE A CA 1
ATOM 676 C C . PHE A 1 82 ? -3.527 -0.927 -8.196 1.00 96.50 82 PHE A C 1
ATOM 678 O O . PHE A 1 82 ? -3.365 -2.114 -7.932 1.00 96.50 82 PHE A O 1
ATOM 685 N N . ASP A 1 83 ? -4.625 -0.472 -8.804 1.00 96.38 83 ASP A N 1
ATOM 686 C CA . ASP A 1 83 ? -5.711 -1.363 -9.231 1.00 96.38 83 ASP A CA 1
ATOM 687 C C . ASP A 1 83 ? -5.262 -2.311 -10.354 1.00 96.38 83 ASP A C 1
ATOM 689 O O . ASP A 1 83 ? -5.615 -3.487 -10.349 1.00 96.38 83 ASP A O 1
ATOM 693 N N . GLU A 1 84 ? -4.432 -1.825 -11.282 1.00 97.19 84 GLU A N 1
ATOM 694 C CA . GLU A 1 84 ? -3.840 -2.653 -12.339 1.00 97.19 84 GLU A CA 1
ATOM 695 C C . GLU A 1 84 ? -2.843 -3.661 -11.751 1.00 97.19 84 GLU A C 1
ATOM 697 O O . GLU A 1 84 ? -2.897 -4.845 -12.076 1.00 97.19 84 GLU A O 1
ATOM 702 N N . ALA A 1 85 ? -1.980 -3.222 -10.828 1.00 97.75 85 ALA A N 1
ATOM 703 C CA . ALA A 1 85 ? -1.043 -4.105 -10.136 1.00 97.75 85 ALA A CA 1
ATOM 704 C C . ALA A 1 85 ? -1.764 -5.217 -9.353 1.00 97.75 85 ALA A C 1
ATOM 706 O O . ALA A 1 85 ? -1.384 -6.385 -9.442 1.00 97.75 85 ALA A O 1
ATOM 707 N N . GLU A 1 86 ? -2.830 -4.872 -8.622 1.00 96.56 86 GLU A N 1
ATOM 708 C CA . GLU A 1 86 ? -3.677 -5.844 -7.926 1.00 96.56 86 GLU A CA 1
ATOM 709 C C . GLU A 1 86 ? -4.292 -6.847 -8.904 1.00 96.56 86 GLU A C 1
ATOM 711 O O . GLU A 1 86 ? -4.252 -8.052 -8.657 1.00 96.56 86 GLU A O 1
ATOM 716 N N . GLN A 1 87 ? -4.841 -6.367 -10.021 1.00 97.19 87 GLN A N 1
ATOM 717 C CA . GLN A 1 87 ? -5.467 -7.222 -11.022 1.00 97.19 87 GLN A CA 1
ATOM 718 C C . GLN A 1 87 ? -4.467 -8.226 -11.609 1.00 97.19 87 GLN A C 1
ATOM 720 O O . GLN A 1 87 ? -4.776 -9.415 -11.666 1.00 97.19 87 GLN A O 1
ATOM 725 N N . ILE A 1 88 ? -3.247 -7.787 -11.939 1.00 97.50 88 ILE A N 1
ATOM 726 C CA . ILE A 1 88 ? -2.181 -8.681 -12.415 1.00 97.50 88 ILE A CA 1
ATOM 727 C C . ILE A 1 88 ? -1.853 -9.741 -11.355 1.00 97.50 88 ILE A C 1
ATOM 729 O O . ILE A 1 88 ? -1.747 -10.922 -11.683 1.00 97.50 88 ILE A O 1
ATOM 733 N N . TYR A 1 89 ? -1.735 -9.355 -10.078 1.00 97.12 89 TYR A N 1
ATOM 734 C CA . TYR A 1 89 ? -1.494 -10.309 -8.992 1.00 97.12 89 TYR A CA 1
ATOM 735 C C . TYR A 1 89 ? -2.619 -11.339 -8.842 1.00 97.12 89 TYR A C 1
ATOM 737 O O . TYR A 1 89 ? -2.346 -12.515 -8.597 1.00 97.12 89 TYR A O 1
ATOM 745 N N . ARG A 1 90 ? -3.878 -10.933 -9.035 1.00 94.62 90 ARG A N 1
ATOM 746 C CA . ARG A 1 90 ? -5.032 -11.845 -9.012 1.00 94.62 90 ARG A CA 1
ATOM 747 C C . ARG A 1 90 ? -5.034 -12.803 -10.203 1.00 94.62 90 ARG A C 1
ATOM 749 O O . ARG A 1 90 ? -5.356 -13.971 -10.019 1.00 94.62 90 ARG A O 1
ATOM 756 N N . GLU A 1 91 ? -4.662 -12.335 -11.392 1.00 95.62 91 GLU A N 1
ATOM 757 C CA . GLU A 1 91 ? -4.617 -13.148 -12.618 1.00 95.62 91 GLU A CA 1
ATOM 758 C C . GLU A 1 91 ? -3.580 -14.272 -12.556 1.00 95.62 91 GLU A C 1
ATOM 760 O O . GLU A 1 91 ? -3.806 -15.343 -13.114 1.00 95.62 91 GLU A O 1
ATOM 765 N N . ILE A 1 92 ? -2.477 -14.064 -11.833 1.00 95.50 92 ILE A N 1
ATOM 766 C CA . ILE A 1 92 ? -1.459 -15.099 -11.595 1.00 95.50 92 ILE A CA 1
ATOM 767 C C . ILE A 1 92 ? -1.686 -15.901 -10.306 1.00 95.50 92 ILE A C 1
ATOM 769 O O . ILE A 1 92 ? -0.764 -16.557 -9.823 1.00 95.50 92 ILE A O 1
ATOM 773 N N . A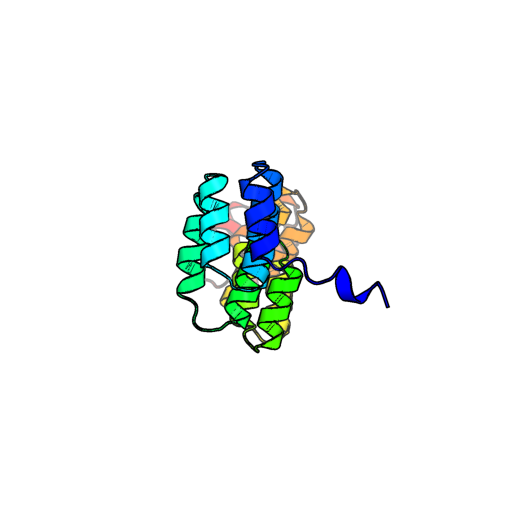SP A 1 93 ? -2.889 -15.820 -9.730 1.00 93.00 93 ASP A N 1
ATOM 774 C CA . ASP A 1 93 ? -3.298 -16.498 -8.492 1.00 93.00 93 ASP A CA 1
ATOM 775 C C . ASP A 1 93 ? -2.408 -16.176 -7.271 1.00 93.00 93 ASP A C 1
ATOM 777 O O . ASP A 1 93 ? -2.260 -16.955 -6.331 1.00 93.00 93 ASP A O 1
ATOM 781 N N . ARG A 1 94 ? -1.806 -14.981 -7.260 1.00 94.62 94 ARG A N 1
ATOM 782 C CA . ARG A 1 94 ? -0.976 -14.456 -6.164 1.00 94.62 94 ARG A CA 1
ATOM 783 C C . ARG A 1 94 ? -1.698 -13.365 -5.393 1.00 94.62 94 ARG A C 1
ATOM 785 O O . ARG A 1 94 ? -1.232 -12.233 -5.269 1.00 94.62 94 ARG A O 1
ATOM 792 N N . LYS A 1 95 ? -2.865 -13.714 -4.851 1.00 94.56 95 LYS A N 1
ATOM 793 C CA . LYS A 1 95 ? -3.674 -12.782 -4.052 1.00 94.56 95 LYS A CA 1
ATOM 794 C C . LYS A 1 95 ? -2.981 -12.348 -2.753 1.00 94.56 95 LYS A C 1
ATOM 796 O O . LYS A 1 95 ? -3.271 -11.273 -2.242 1.00 94.56 95 LYS A O 1
ATOM 801 N N . ASP A 1 96 ? -2.046 -13.150 -2.250 1.00 94.12 96 ASP A N 1
ATOM 802 C CA . ASP A 1 96 ? -1.163 -12.792 -1.139 1.00 94.12 96 ASP A CA 1
ATOM 803 C C . ASP A 1 96 ? -0.337 -11.532 -1.450 1.00 94.12 96 ASP A C 1
ATOM 805 O O . ASP A 1 96 ? -0.287 -10.613 -0.636 1.00 94.12 96 ASP A O 1
ATOM 809 N N . LEU A 1 97 ? 0.220 -11.433 -2.664 1.00 95.88 97 LEU A N 1
ATOM 810 C CA . LEU A 1 97 ? 0.962 -10.250 -3.117 1.00 95.88 97 LEU A CA 1
ATOM 811 C C . LEU A 1 97 ? 0.041 -9.044 -3.339 1.00 95.88 97 LEU A C 1
ATOM 813 O O . LEU A 1 97 ? 0.414 -7.914 -3.026 1.00 95.88 97 LEU A O 1
ATOM 817 N N . ALA A 1 98 ? -1.182 -9.276 -3.826 1.00 96.31 98 ALA A N 1
ATOM 818 C CA . ALA A 1 98 ? -2.209 -8.236 -3.911 1.00 96.31 98 ALA A CA 1
ATOM 819 C C . ALA A 1 98 ? -2.554 -7.655 -2.526 1.00 96.31 98 ALA A C 1
ATOM 821 O O . ALA A 1 98 ? -2.664 -6.437 -2.373 1.00 96.31 98 ALA A O 1
ATOM 822 N N . MET A 1 99 ? -2.687 -8.511 -1.509 1.00 96.19 99 MET A N 1
ATOM 823 C CA . MET A 1 99 ? -2.942 -8.087 -0.133 1.00 96.19 99 MET A CA 1
ATOM 824 C C . MET A 1 99 ? -1.750 -7.319 0.446 1.00 96.19 99 MET A C 1
ATOM 826 O O . MET A 1 99 ? -1.945 -6.227 0.978 1.00 96.19 99 MET A O 1
ATOM 830 N N . GLU A 1 100 ? -0.522 -7.824 0.282 1.00 95.81 100 GLU A N 1
ATOM 831 C CA . GLU A 1 100 ? 0.693 -7.140 0.746 1.00 95.81 100 GLU A CA 1
ATOM 832 C C . GLU A 1 100 ? 0.829 -5.738 0.124 1.00 95.81 100 GLU A C 1
ATOM 834 O O . GLU A 1 100 ? 1.146 -4.767 0.819 1.00 95.81 100 GLU A O 1
ATOM 839 N N . LEU A 1 101 ? 0.522 -5.606 -1.173 1.00 96.62 101 LEU A N 1
ATOM 840 C CA . LEU A 1 101 ? 0.483 -4.315 -1.859 1.00 96.62 101 LEU A CA 1
ATOM 841 C C . LEU A 1 101 ? -0.497 -3.352 -1.173 1.00 96.62 101 LEU A C 1
ATOM 843 O O . LEU A 1 101 ? -0.125 -2.218 -0.873 1.00 96.62 101 LEU A O 1
ATOM 847 N N . ARG A 1 102 ? -1.728 -3.790 -0.885 1.00 96.81 102 ARG A N 1
ATOM 848 C CA . ARG A 1 102 ? -2.752 -2.945 -0.243 1.00 96.81 102 ARG A CA 1
ATOM 849 C C . ARG A 1 102 ? -2.408 -2.575 1.194 1.00 96.81 102 ARG A C 1
ATOM 851 O O . ARG A 1 102 ? -2.610 -1.422 1.572 1.00 96.81 102 ARG A O 1
ATOM 858 N N . MET A 1 103 ? -1.816 -3.495 1.955 1.00 96.31 103 MET A N 1
ATOM 859 C CA . MET A 1 103 ? -1.306 -3.212 3.301 1.00 96.31 103 MET A CA 1
ATOM 860 C C . MET A 1 103 ? -0.228 -2.123 3.265 1.00 96.31 103 MET A C 1
ATOM 862 O O . MET A 1 103 ? -0.300 -1.156 4.021 1.00 96.31 103 MET A O 1
ATOM 866 N N . ARG A 1 104 ? 0.727 -2.210 2.328 1.00 95.62 104 ARG A N 1
ATOM 867 C CA . ARG A 1 104 ? 1.798 -1.211 2.160 1.00 95.62 104 ARG A CA 1
ATOM 868 C C . ARG A 1 104 ? 1.268 0.183 1.806 1.00 95.62 104 ARG A C 1
ATOM 870 O O . ARG A 1 104 ? 1.885 1.180 2.171 1.00 95.62 104 ARG A O 1
ATOM 877 N N . LEU A 1 105 ? 0.137 0.252 1.104 1.00 95.06 105 LEU A N 1
ATOM 878 C CA . LEU A 1 105 ? -0.545 1.504 0.754 1.00 95.06 105 LEU A CA 1
ATOM 879 C C . LEU A 1 105 ? -1.422 2.055 1.888 1.00 95.06 105 LEU A C 1
ATOM 881 O O . LEU A 1 105 ? -1.905 3.181 1.783 1.00 95.06 105 LEU A O 1
ATOM 885 N N . GLY A 1 106 ? -1.646 1.279 2.952 1.00 95.25 106 GLY A N 1
ATOM 886 C CA . GLY A 1 106 ? -2.604 1.614 4.004 1.00 95.25 106 GLY A CA 1
ATOM 887 C C . GLY A 1 106 ? -4.064 1.542 3.544 1.00 95.25 106 GLY A C 1
ATOM 888 O O . GLY A 1 106 ? -4.940 2.125 4.183 1.00 95.25 106 GLY A O 1
ATOM 889 N N . ASP A 1 107 ? -4.348 0.843 2.441 1.00 95.94 107 ASP A N 1
ATOM 890 C CA . ASP A 1 107 ? -5.705 0.643 1.929 1.00 95.94 107 ASP A CA 1
ATOM 891 C C . ASP A 1 107 ? -6.369 -0.545 2.637 1.00 95.94 107 ASP A C 1
ATOM 893 O O . ASP A 1 107 ? -6.664 -1.592 2.057 1.00 95.94 107 ASP A O 1
ATOM 897 N N . TRP A 1 108 ? -6.586 -0.373 3.940 1.00 96.25 108 TRP A N 1
ATOM 898 C CA . TRP A 1 108 ? -7.125 -1.407 4.824 1.00 96.25 108 TRP A CA 1
ATOM 899 C C . TRP A 1 108 ? -8.528 -1.865 4.416 1.00 96.25 108 TRP A C 1
ATOM 901 O O . TRP A 1 108 ? -8.894 -3.013 4.642 1.00 96.25 108 TRP A O 1
ATOM 911 N N . SER A 1 109 ? -9.290 -1.009 3.728 1.00 95.38 109 SER A N 1
ATOM 912 C CA . SER A 1 109 ? -10.603 -1.372 3.187 1.00 95.38 109 SER A CA 1
ATOM 913 C C . SER A 1 109 ? -10.513 -2.459 2.109 1.00 95.38 109 SER A C 1
ATOM 915 O O . SER A 1 109 ? -11.274 -3.431 2.130 1.00 95.38 109 SER A O 1
ATOM 917 N N . LYS A 1 110 ? -9.533 -2.346 1.203 1.00 95.50 110 LYS A N 1
ATOM 918 C CA . LYS A 1 110 ? -9.243 -3.378 0.203 1.00 95.50 110 LYS A CA 1
ATOM 919 C C . LYS A 1 110 ? -8.638 -4.627 0.830 1.00 95.50 110 LYS A C 1
ATOM 921 O O . LYS A 1 110 ? -8.960 -5.720 0.378 1.00 95.50 110 LYS A O 1
ATOM 926 N N . VAL A 1 111 ? -7.825 -4.484 1.880 1.00 96.75 111 VAL A N 1
ATOM 927 C CA . VAL A 1 111 ? -7.291 -5.628 2.643 1.00 96.75 111 VAL A CA 1
ATOM 928 C C . VAL A 1 111 ? -8.432 -6.479 3.207 1.00 96.75 111 VAL A C 1
ATOM 930 O O . VAL A 1 111 ? -8.462 -7.676 2.944 1.00 96.75 111 VAL A O 1
ATOM 933 N N . VAL A 1 112 ? -9.422 -5.873 3.874 1.00 95.69 112 VAL A N 1
ATOM 934 C CA . VAL A 1 112 ? -10.610 -6.597 4.375 1.00 95.69 112 VAL A CA 1
ATOM 935 C C . VAL A 1 112 ? -11.355 -7.301 3.236 1.00 95.69 112 VAL A C 1
ATOM 937 O O . VAL A 1 112 ? -11.659 -8.484 3.344 1.00 95.69 112 VAL A O 1
ATOM 940 N N . THR A 1 113 ? -11.565 -6.619 2.103 1.00 94.62 113 THR A N 1
ATOM 941 C CA . THR A 1 113 ? -12.227 -7.220 0.926 1.00 94.62 113 THR A CA 1
ATOM 942 C C . THR A 1 113 ? -11.471 -8.446 0.389 1.00 94.62 113 THR A C 1
ATOM 944 O O . THR A 1 113 ? -12.083 -9.401 -0.084 1.00 94.62 113 THR A O 1
ATOM 947 N N . LEU A 1 114 ? -10.135 -8.433 0.428 1.00 93.31 114 LEU A N 1
ATOM 948 C CA . LEU A 1 114 ? -9.312 -9.572 0.009 1.00 93.31 114 LEU A CA 1
ATOM 949 C C . LEU A 1 114 ? -9.387 -10.727 1.019 1.00 93.31 114 LEU A C 1
ATOM 951 O O . LEU A 1 114 ? -9.477 -11.883 0.601 1.00 93.31 114 LEU A O 1
ATOM 955 N N . ILE A 1 115 ? -9.442 -10.427 2.319 1.00 94.62 115 ILE A N 1
ATOM 956 C CA . ILE A 1 115 ? -9.648 -11.428 3.377 1.00 94.62 115 ILE A CA 1
ATOM 957 C C . ILE A 1 115 ? -11.000 -12.119 3.232 1.00 94.62 115 ILE A C 1
ATOM 959 O O . ILE A 1 115 ? -11.064 -13.346 3.272 1.00 94.62 115 ILE A O 1
ATOM 963 N N . GLU A 1 116 ? -12.063 -11.370 2.944 1.00 92.25 116 GLU A N 1
ATOM 964 C CA . GLU A 1 116 ? -13.395 -11.924 2.660 1.00 92.25 116 GLU A CA 1
ATOM 965 C C . GLU A 1 116 ? -13.407 -12.849 1.427 1.00 92.25 116 GLU A C 1
ATOM 967 O O . GLU A 1 116 ? -14.227 -13.761 1.334 1.00 92.25 116 GLU A O 1
ATOM 972 N N . GLN A 1 117 ? -12.466 -12.668 0.494 1.00 90.62 117 GLN A N 1
ATOM 973 C CA . GLN A 1 117 ? -12.251 -13.559 -0.655 1.00 90.62 117 GLN A CA 1
ATOM 974 C C . GLN A 1 117 ? -11.378 -14.786 -0.323 1.00 90.62 117 GLN A C 1
ATOM 976 O O . GLN A 1 117 ? -10.983 -15.519 -1.237 1.00 90.62 117 GLN A O 1
ATOM 981 N N . GLY A 1 118 ? -11.074 -15.015 0.958 1.00 89.88 118 GLY A N 1
ATOM 982 C CA . GLY A 1 118 ? -10.319 -16.161 1.467 1.00 89.88 118 GLY A CA 1
ATOM 983 C C . GLY A 1 118 ? -8.803 -15.958 1.526 1.00 89.88 118 GLY A C 1
ATOM 984 O O . GLY A 1 118 ? -8.067 -16.942 1.553 1.00 89.88 118 GLY A O 1
ATOM 985 N N . VAL A 1 119 ? -8.318 -14.712 1.497 1.00 87.75 119 VAL A N 1
ATOM 986 C CA . VAL A 1 119 ? -6.882 -14.392 1.450 1.00 87.75 119 VAL A CA 1
ATOM 987 C C . VAL A 1 119 ? -6.428 -13.776 2.768 1.00 87.75 119 VAL A C 1
ATOM 989 O O . VAL A 1 119 ? -6.738 -12.626 3.038 1.00 87.75 119 VAL A O 1
ATOM 992 N N . GLY A 1 120 ? -5.638 -14.496 3.561 1.00 88.50 120 GLY A N 1
ATOM 993 C CA . GLY A 1 120 ? -5.084 -13.984 4.819 1.00 88.50 120 GLY A CA 1
ATOM 994 C C . GLY A 1 120 ? -5.554 -14.777 6.033 1.00 88.50 120 GLY A C 1
ATOM 995 O O . GLY A 1 120 ? -5.906 -15.950 5.917 1.00 88.50 120 GLY A O 1
ATOM 996 N N . ASN A 1 121 ? -5.501 -14.149 7.206 1.00 92.19 121 ASN A N 1
ATOM 997 C CA . ASN A 1 121 ? -5.860 -14.759 8.482 1.00 92.19 121 ASN A CA 1
ATOM 998 C C . ASN A 1 121 ? -6.574 -13.752 9.403 1.00 92.19 121 ASN A C 1
ATOM 1000 O O . ASN A 1 121 ? -6.625 -12.548 9.132 1.00 92.19 121 ASN A O 1
ATOM 1004 N N . ASP A 1 122 ? -7.093 -14.256 10.521 1.00 93.25 122 ASP A N 1
ATOM 1005 C CA . ASP A 1 122 ? -7.816 -13.453 11.512 1.00 93.25 122 ASP A CA 1
ATOM 1006 C C . ASP A 1 122 ? -6.938 -12.367 12.155 1.00 93.25 122 ASP A C 1
ATOM 1008 O O . ASP A 1 122 ? -7.446 -11.336 12.593 1.00 93.25 122 ASP A O 1
ATOM 1012 N N . GLU A 1 123 ? -5.619 -12.571 12.210 1.00 94.44 123 GLU A N 1
ATOM 1013 C CA . GLU A 1 123 ? -4.676 -11.591 12.759 1.00 94.44 123 GLU A CA 1
ATOM 1014 C C . GLU A 1 123 ? -4.593 -10.343 11.874 1.00 94.44 123 GLU A C 1
ATOM 1016 O O . GLU A 1 123 ? -4.756 -9.228 12.373 1.00 94.44 123 GLU A O 1
ATOM 1021 N N . ILE A 1 124 ? -4.433 -10.522 10.558 1.00 94.50 124 ILE A N 1
ATOM 1022 C CA . ILE A 1 124 ? -4.415 -9.414 9.594 1.00 94.50 124 ILE A CA 1
ATOM 1023 C C . ILE A 1 124 ? -5.787 -8.729 9.553 1.00 94.50 124 ILE A C 1
ATOM 1025 O O . ILE A 1 124 ? -5.861 -7.506 9.441 1.00 94.50 124 ILE A O 1
ATOM 1029 N N . LEU A 1 125 ? -6.886 -9.481 9.694 1.00 96.31 125 LEU A N 1
ATOM 1030 C CA . LEU A 1 125 ? -8.231 -8.899 9.747 1.00 96.31 125 LEU A CA 1
ATOM 1031 C C . LEU A 1 125 ? -8.402 -7.973 10.959 1.00 96.31 125 LEU A C 1
ATOM 1033 O O . LEU A 1 125 ? -8.887 -6.847 10.821 1.00 96.31 125 LEU A O 1
ATOM 1037 N N . LYS A 1 126 ? -7.958 -8.419 12.141 1.00 96.12 126 LYS A N 1
ATOM 1038 C CA . LYS A 1 126 ? -7.948 -7.595 13.359 1.00 96.12 126 LYS A CA 1
ATOM 1039 C C . LYS A 1 126 ? -7.076 -6.355 13.190 1.00 96.12 126 LYS A C 1
ATOM 1041 O O . LYS A 1 126 ? -7.492 -5.264 13.578 1.00 96.12 126 LYS A O 1
ATOM 1046 N N . GLU A 1 127 ? -5.892 -6.496 12.596 1.00 96.50 127 GLU A N 1
ATOM 1047 C CA . GLU A 1 127 ? -5.010 -5.363 12.300 1.00 96.50 127 GLU A CA 1
ATOM 1048 C C . GLU A 1 127 ? -5.685 -4.348 11.365 1.00 96.50 127 GLU A C 1
ATOM 1050 O O . GLU A 1 127 ? -5.699 -3.151 11.661 1.00 96.50 127 GLU A O 1
ATOM 1055 N N . ALA A 1 128 ? -6.311 -4.816 10.282 1.00 97.31 128 ALA A N 1
ATOM 1056 C CA . ALA A 1 128 ? -7.003 -3.961 9.326 1.00 97.31 128 ALA A CA 1
ATOM 1057 C C . ALA A 1 128 ? -8.142 -3.174 9.992 1.00 97.31 128 ALA A C 1
ATOM 1059 O O . ALA A 1 128 ? -8.232 -1.955 9.820 1.00 97.31 128 ALA A O 1
ATOM 1060 N N . TYR A 1 129 ? -8.966 -3.831 10.815 1.00 98.00 129 TYR A N 1
ATOM 1061 C CA . TYR A 1 129 ? -10.013 -3.143 11.569 1.00 98.00 129 TYR A CA 1
ATOM 1062 C C . TYR A 1 129 ? -9.451 -2.137 12.576 1.00 98.00 129 TYR A C 1
ATOM 1064 O O . TYR A 1 129 ? -9.957 -1.017 12.647 1.00 98.00 129 TYR A O 1
ATOM 1072 N N . ASN A 1 130 ? -8.370 -2.466 13.287 1.00 97.44 130 ASN A N 1
ATOM 1073 C CA . ASN A 1 130 ? 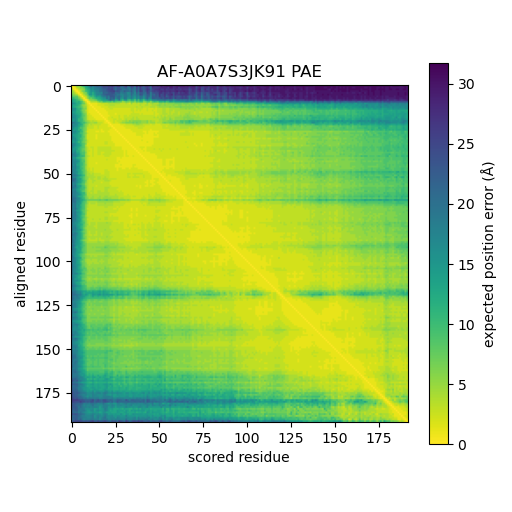-7.704 -1.511 14.176 1.00 97.44 130 ASN A CA 1
ATOM 1074 C C . ASN A 1 130 ? -7.250 -0.257 13.425 1.00 97.44 130 ASN A C 1
ATOM 1076 O O . ASN A 1 130 ? -7.568 0.857 13.839 1.00 97.44 130 ASN A O 1
ATOM 1080 N N . LYS A 1 131 ? -6.593 -0.420 12.273 1.00 97.94 131 LYS A N 1
ATOM 1081 C CA . LYS A 1 131 ? -6.124 0.703 11.449 1.00 97.94 131 LYS A CA 1
ATOM 1082 C C . LYS A 1 131 ? -7.271 1.550 10.896 1.00 97.94 131 LYS A C 1
ATOM 1084 O O . LYS A 1 131 ? -7.176 2.777 10.854 1.00 97.94 131 LYS A O 1
ATOM 1089 N N . MET A 1 132 ? -8.384 0.924 10.513 1.00 97.44 132 MET A N 1
ATOM 1090 C CA . MET A 1 132 ? -9.597 1.640 10.100 1.00 97.44 132 MET A CA 1
ATOM 1091 C C . MET A 1 132 ? -10.259 2.391 11.269 1.00 97.44 132 MET A C 1
ATOM 1093 O O . MET A 1 132 ? -10.787 3.490 11.068 1.00 97.44 132 MET A O 1
ATOM 1097 N N . GLY A 1 133 ? -10.212 1.826 12.479 1.00 97.44 133 GLY A N 1
ATOM 1098 C CA . GLY A 1 133 ? -10.657 2.458 13.721 1.00 97.44 133 GLY A CA 1
ATOM 1099 C C . GLY A 1 133 ? -9.825 3.690 14.078 1.00 97.44 133 GLY A C 1
ATOM 1100 O O . GLY A 1 133 ? -10.389 4.772 14.252 1.00 97.44 133 GLY A O 1
ATOM 1101 N N . GLU A 1 134 ? -8.495 3.558 14.082 1.00 97.19 134 GLU A N 1
ATOM 1102 C CA . GLU A 1 134 ? -7.529 4.653 14.281 1.00 97.19 134 GLU A CA 1
ATOM 1103 C C . GLU A 1 134 ? -7.771 5.795 13.281 1.00 97.19 134 GLU A C 1
ATOM 1105 O O . GLU A 1 134 ? -7.963 6.947 13.671 1.00 97.19 134 GLU A O 1
ATOM 1110 N N . PHE A 1 135 ? -7.906 5.473 11.991 1.00 96.69 135 PHE A N 1
ATOM 1111 C CA . PHE A 1 135 ? -8.222 6.469 10.965 1.00 96.69 135 PHE A CA 1
ATOM 1112 C C . PHE A 1 135 ? -9.556 7.192 11.225 1.00 96.69 135 PHE A C 1
ATOM 1114 O O . PHE A 1 135 ? -9.709 8.381 10.928 1.00 96.69 135 PHE A O 1
ATOM 1121 N N . CYS A 1 136 ? -10.554 6.497 11.777 1.00 96.44 136 CYS A N 1
ATOM 1122 C CA . CYS A 1 136 ? -11.823 7.117 12.150 1.00 96.44 136 CYS A CA 1
ATOM 1123 C C . CYS A 1 136 ? -11.693 8.025 13.380 1.00 96.44 136 CYS A C 1
ATOM 1125 O O . CYS A 1 136 ? -12.356 9.066 13.397 1.00 96.44 136 CYS A O 1
ATOM 1127 N N . ILE A 1 137 ? -10.843 7.682 14.356 1.00 96.88 137 ILE A N 1
ATOM 1128 C CA . ILE A 1 137 ? -10.499 8.561 15.487 1.00 96.88 137 ILE A CA 1
ATOM 1129 C C . ILE A 1 137 ? -9.904 9.872 14.970 1.00 96.88 137 ILE A C 1
ATOM 1131 O O . ILE A 1 137 ? -10.396 10.940 15.335 1.00 96.88 137 ILE A O 1
ATOM 1135 N N . ASP A 1 138 ? -8.924 9.807 14.065 1.00 96.19 138 ASP A N 1
ATOM 1136 C CA . ASP A 1 138 ? -8.260 10.996 13.507 1.00 96.19 138 ASP A CA 1
ATOM 1137 C C . ASP A 1 138 ? -9.240 11.936 12.793 1.00 96.19 138 ASP A C 1
ATOM 1139 O O . ASP A 1 138 ? -9.056 13.154 12.734 1.00 96.19 138 ASP A O 1
ATOM 1143 N N . LYS A 1 139 ? -10.323 11.374 12.247 1.00 96.12 139 LYS A N 1
ATOM 1144 C CA . LYS A 1 139 ? -11.413 12.114 11.595 1.00 96.12 139 LYS A CA 1
ATOM 1145 C C . LYS A 1 139 ? -12.579 12.444 12.531 1.00 96.12 139 LYS A C 1
ATOM 1147 O O . LYS A 1 139 ? -13.603 12.920 12.042 1.00 96.12 139 LYS A O 1
ATOM 1152 N N . GLN A 1 140 ? -12.452 12.177 13.832 1.00 95.00 140 GLN A N 1
ATOM 1153 C CA . GLN A 1 140 ? -13.484 12.371 14.861 1.00 95.00 140 GLN A CA 1
ATOM 1154 C C . GLN A 1 140 ? -14.806 11.642 14.551 1.00 95.00 140 GLN A C 1
ATOM 1156 O O . GLN A 1 140 ? -15.891 12.040 14.973 1.00 95.00 140 GLN A O 1
ATOM 1161 N N . ARG A 1 141 ? -14.736 10.543 13.794 1.00 96.81 141 ARG A N 1
ATOM 1162 C CA . ARG A 1 141 ? -15.878 9.687 13.446 1.00 96.81 141 ARG A CA 1
ATOM 1163 C C . ARG A 1 141 ? -16.034 8.588 14.492 1.00 96.81 141 ARG A C 1
ATOM 1165 O O . ARG A 1 141 ? -15.922 7.405 14.179 1.00 96.81 141 ARG A O 1
ATOM 1172 N N . TRP A 1 142 ? -16.313 8.992 15.725 1.00 95.44 142 TRP A N 1
ATOM 1173 C CA . TRP A 1 142 ? -16.314 8.124 16.907 1.00 95.44 142 TRP A CA 1
ATOM 1174 C C . TRP A 1 142 ? -17.213 6.889 16.766 1.00 95.44 142 TRP A C 1
ATOM 1176 O O . TRP A 1 142 ? -16.763 5.781 17.021 1.00 95.44 142 TRP A O 1
ATOM 1186 N N . ASN A 1 143 ? -18.437 7.035 16.245 1.00 95.88 143 ASN A N 1
ATOM 1187 C CA . ASN A 1 143 ? -19.341 5.891 16.043 1.00 95.88 143 ASN A CA 1
ATOM 1188 C C . ASN A 1 143 ? -18.765 4.832 15.084 1.00 95.88 143 ASN A C 1
ATOM 1190 O O . ASN A 1 143 ? -18.936 3.636 15.298 1.00 95.88 143 ASN A O 1
ATOM 1194 N N . LYS A 1 144 ? -18.061 5.260 14.025 1.00 96.06 144 LYS A N 1
ATOM 1195 C CA . LYS A 1 144 ? -17.400 4.332 13.094 1.00 96.06 144 LYS A CA 1
ATOM 1196 C C . LYS A 1 144 ? -16.152 3.712 13.714 1.00 96.06 144 LYS A C 1
ATOM 1198 O O . LYS A 1 144 ? -15.890 2.540 13.479 1.00 96.06 144 LYS A O 1
ATOM 1203 N N . ALA A 1 145 ? -15.412 4.483 14.511 1.00 96.81 145 ALA A N 1
ATOM 1204 C CA . ALA A 1 145 ? -14.272 3.967 15.258 1.00 96.81 145 ALA A CA 1
ATOM 1205 C C . ALA A 1 145 ? -14.704 2.852 16.224 1.00 96.81 145 ALA A C 1
ATOM 1207 O O . ALA A 1 145 ? -14.104 1.784 16.208 1.00 96.81 145 ALA A O 1
ATOM 1208 N N . ALA A 1 146 ? -15.797 3.055 16.971 1.00 96.44 146 ALA A N 1
ATOM 1209 C CA . ALA A 1 146 ? -16.361 2.044 17.864 1.00 96.44 146 A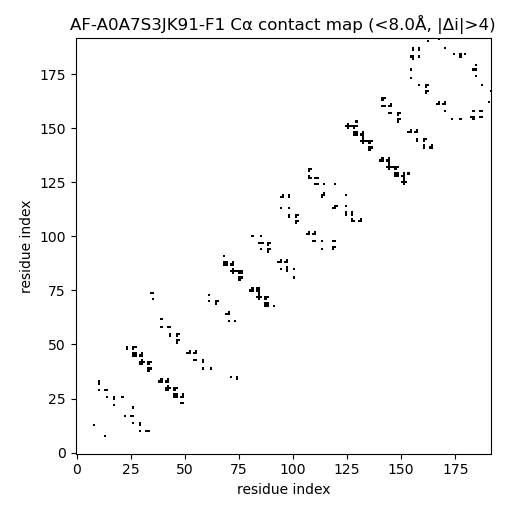LA A CA 1
ATOM 1210 C C . ALA A 1 146 ? -16.702 0.748 17.115 1.00 96.44 146 ALA A C 1
ATOM 1212 O O . ALA A 1 146 ? -16.289 -0.329 17.532 1.00 96.44 146 ALA A O 1
ATOM 1213 N N . PHE A 1 147 ? -17.387 0.858 15.969 1.00 96.31 147 PHE A N 1
ATOM 1214 C CA . PHE A 1 147 ? -17.697 -0.300 15.130 1.00 96.31 147 PHE A CA 1
ATOM 1215 C C . PHE A 1 147 ? -16.433 -1.085 14.754 1.00 96.31 147 PHE A C 1
ATOM 1217 O O . PHE A 1 147 ? -16.389 -2.296 14.948 1.00 96.31 147 PHE A O 1
ATOM 1224 N N . TYR A 1 148 ? -15.391 -0.411 14.259 1.00 97.56 148 TYR A N 1
ATOM 1225 C CA . TYR A 1 148 ? -14.169 -1.094 13.840 1.00 97.56 148 TYR A CA 1
ATOM 1226 C C . TYR A 1 148 ? -13.379 -1.696 15.008 1.00 97.56 148 TYR A C 1
ATOM 1228 O O . TYR A 1 148 ? -12.930 -2.832 14.895 1.00 97.56 148 TYR A O 1
ATOM 1236 N N . PHE A 1 149 ? -13.252 -1.009 16.148 1.00 97.19 149 PHE A N 1
ATOM 1237 C CA . PHE A 1 149 ? -12.572 -1.589 17.314 1.00 97.19 149 PHE A CA 1
ATOM 1238 C C . PHE A 1 149 ? -13.326 -2.776 17.906 1.00 97.19 149 PHE A C 1
ATOM 1240 O O . PHE A 1 149 ? -12.692 -3.729 18.357 1.00 97.19 149 PHE A O 1
ATOM 1247 N N . GLN A 1 150 ? -14.659 -2.770 17.830 1.00 95.00 150 GLN A N 1
ATOM 1248 C CA . GLN A 1 150 ? -15.462 -3.933 18.186 1.00 95.00 150 GLN A CA 1
ATOM 1249 C C . GLN A 1 150 ? -15.162 -5.121 17.260 1.00 95.00 150 GLN A C 1
ATOM 1251 O O . GLN A 1 150 ? -14.901 -6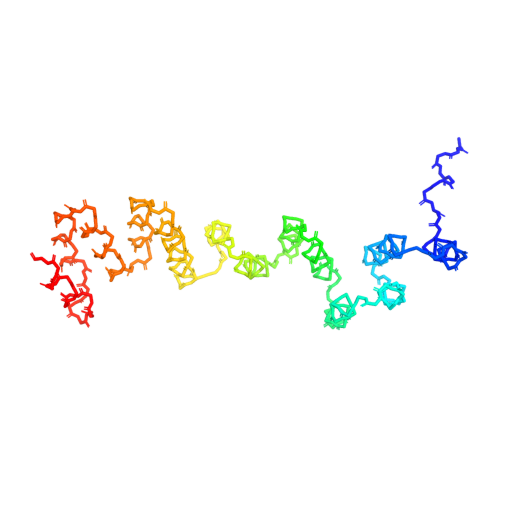.212 17.757 1.00 95.00 150 GLN A O 1
ATOM 1256 N N . GLN A 1 151 ? -15.106 -4.919 15.935 1.00 95.06 151 GLN A N 1
ATOM 1257 C CA . GLN A 1 151 ? -14.719 -5.990 14.998 1.00 95.06 151 GLN A CA 1
ATOM 1258 C C . GLN A 1 151 ? -13.283 -6.494 15.240 1.00 95.06 151 GLN A C 1
ATOM 1260 O O . GLN A 1 151 ? -13.005 -7.686 15.115 1.00 95.06 151 GLN A O 1
ATOM 1265 N N . ALA A 1 152 ? -12.365 -5.606 15.632 1.00 95.25 152 ALA A N 1
ATOM 1266 C CA . ALA A 1 152 ? -10.986 -5.965 15.955 1.00 95.25 152 ALA A CA 1
ATOM 1267 C C . ALA A 1 152 ? -10.823 -6.677 17.314 1.00 95.25 152 ALA A C 1
ATOM 1269 O O . ALA A 1 152 ? -9.741 -7.192 17.599 1.00 95.25 152 ALA A O 1
ATOM 1270 N N . ASN A 1 153 ? -11.865 -6.712 18.156 1.00 93.44 153 ASN A N 1
ATOM 1271 C CA . ASN A 1 153 ? -11.787 -7.056 19.584 1.00 93.44 153 ASN A CA 1
ATOM 1272 C C . ASN A 1 153 ? -10.741 -6.216 20.345 1.00 93.44 153 ASN A C 1
ATOM 1274 O O . ASN A 1 153 ? -10.058 -6.704 21.246 1.00 93.44 153 ASN A O 1
ATOM 1278 N N . ASN A 1 154 ? -10.588 -4.946 19.964 1.00 94.31 154 ASN A N 1
ATOM 1279 C CA . ASN A 1 154 ? -9.695 -4.009 20.636 1.00 94.31 154 ASN A CA 1
ATOM 1280 C C . ASN A 1 154 ? -10.460 -3.259 21.724 1.00 94.31 154 ASN A C 1
ATOM 1282 O O . ASN A 1 154 ? -10.940 -2.141 21.529 1.00 94.31 154 ASN A O 1
ATOM 1286 N N . TYR A 1 155 ? -10.596 -3.922 22.870 1.00 93.81 155 TYR A N 1
ATOM 1287 C CA . TYR A 1 155 ? -11.384 -3.412 23.986 1.00 93.81 155 TYR A CA 1
ATOM 1288 C C . TYR A 1 155 ? -10.811 -2.127 24.580 1.00 93.81 155 TYR A C 1
ATOM 1290 O O . TYR A 1 155 ? -11.585 -1.242 24.922 1.00 93.81 155 TYR A O 1
ATOM 1298 N N . GLU A 1 156 ? -9.485 -1.983 24.653 1.00 93.19 156 GLU A N 1
ATOM 1299 C CA . GLU A 1 156 ? -8.849 -0.779 25.207 1.00 93.19 156 GLU A CA 1
ATOM 1300 C C . GLU A 1 156 ? -9.246 0.471 24.409 1.00 93.19 156 GLU A C 1
ATOM 1302 O O . GLU A 1 156 ? -9.777 1.432 24.968 1.00 93.19 156 GLU A O 1
ATOM 1307 N N . ALA A 1 157 ? -9.093 0.423 23.082 1.00 94.38 157 ALA A N 1
ATOM 1308 C CA . ALA A 1 157 ? -9.497 1.525 22.212 1.00 94.38 157 ALA A CA 1
ATOM 1309 C C . ALA A 1 157 ? -11.023 1.718 22.182 1.00 94.38 157 ALA A C 1
ATOM 1311 O O . ALA A 1 157 ? -11.509 2.848 22.098 1.00 94.38 157 ALA A O 1
ATOM 1312 N N . LEU A 1 158 ? -11.799 0.632 22.265 1.00 95.31 158 LEU A N 1
ATOM 1313 C CA . LEU A 1 158 ? -13.259 0.698 22.285 1.00 95.31 158 LEU A CA 1
ATOM 1314 C C . LEU A 1 158 ? -13.789 1.406 23.540 1.00 95.31 158 LEU A C 1
ATOM 1316 O O . LEU A 1 158 ? -14.678 2.249 23.421 1.00 95.31 158 LEU A O 1
ATOM 1320 N N . ILE A 1 159 ? -13.215 1.119 24.712 1.00 94.19 159 ILE A N 1
ATOM 1321 C CA . ILE A 1 159 ? -13.531 1.790 25.981 1.00 94.19 159 ILE A CA 1
ATOM 1322 C C . ILE A 1 159 ? -13.291 3.294 25.858 1.00 94.19 159 ILE A C 1
ATOM 1324 O O . ILE A 1 159 ? -14.166 4.091 26.196 1.00 94.19 159 ILE A O 1
ATOM 1328 N N . ASP A 1 160 ? -12.140 3.694 25.315 1.00 93.44 160 ASP A N 1
ATOM 1329 C CA . ASP A 1 160 ? -11.819 5.106 25.101 1.00 93.44 160 ASP A CA 1
ATOM 1330 C C . ASP A 1 160 ? -12.820 5.805 24.178 1.00 93.44 160 ASP A C 1
ATOM 1332 O O . ASP A 1 160 ? -13.212 6.950 24.425 1.00 93.44 160 ASP A O 1
ATOM 1336 N N . VAL A 1 161 ? -13.246 5.128 23.110 1.00 95.31 161 VAL A N 1
ATOM 1337 C CA . VAL A 1 161 ? -14.237 5.672 22.179 1.00 95.31 161 VAL A CA 1
ATOM 1338 C C . VAL A 1 161 ? -15.620 5.763 22.826 1.00 95.31 161 VAL A C 1
ATOM 1340 O O . VAL A 1 161 ? -16.282 6.789 22.662 1.00 95.31 161 VAL A O 1
ATOM 1343 N N . TYR A 1 162 ? -16.061 4.748 23.574 1.00 95.19 162 TYR A N 1
ATOM 1344 C CA . TYR A 1 162 ? -17.348 4.790 24.272 1.00 95.19 162 TYR A CA 1
ATOM 1345 C C . TYR A 1 162 ? -17.387 5.847 25.367 1.00 95.19 162 TYR A C 1
ATOM 1347 O O . TYR A 1 162 ? -18.379 6.568 25.448 1.00 95.19 162 TYR A O 1
ATOM 1355 N N . TYR A 1 163 ? -16.307 6.010 26.131 1.00 93.00 163 TYR A N 1
ATOM 1356 C CA . TYR A 1 163 ? -16.188 7.077 27.121 1.00 93.00 163 TYR A CA 1
ATOM 1357 C C . TYR A 1 163 ? -16.348 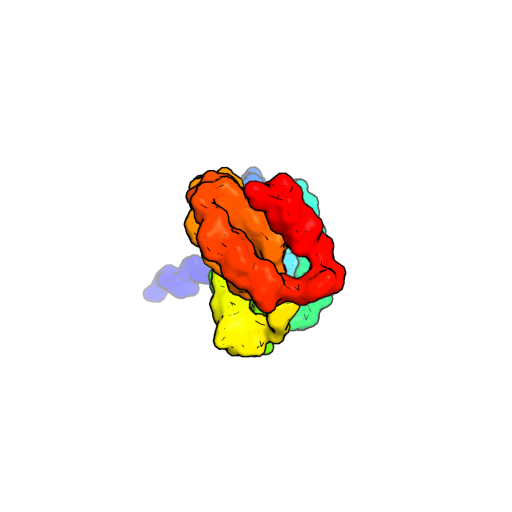8.460 26.471 1.00 93.00 163 TYR A C 1
ATOM 1359 O O . TYR A 1 163 ? -17.137 9.282 26.928 1.00 93.00 163 TYR A O 1
ATOM 1367 N N . ARG A 1 164 ? -15.673 8.705 25.338 1.00 93.25 164 ARG A N 1
ATOM 1368 C CA . ARG A 1 164 ? -15.807 9.967 24.580 1.00 93.25 164 ARG A CA 1
ATOM 1369 C C . ARG A 1 164 ? -17.204 10.197 24.007 1.00 93.25 164 ARG A C 1
ATOM 1371 O O . ARG A 1 164 ? -17.583 11.341 23.783 1.00 93.25 164 ARG A O 1
ATOM 1378 N N . LEU A 1 165 ? -17.926 9.123 23.706 1.00 94.06 165 LEU A N 1
ATOM 1379 C CA . LEU A 1 165 ? -19.306 9.164 23.229 1.00 94.06 165 LEU A CA 1
ATOM 1380 C C . LEU A 1 165 ? -20.333 9.206 24.371 1.00 94.06 165 LEU A C 1
ATOM 1382 O O . LEU A 1 165 ? -21.526 9.228 24.078 1.00 94.06 165 LEU A O 1
ATOM 1386 N N . GLU A 1 166 ? -19.886 9.167 25.633 1.00 93.12 166 GLU A N 1
ATOM 1387 C CA . GLU A 1 166 ? -20.728 9.039 26.831 1.00 93.12 166 GLU A CA 1
ATOM 1388 C C . GLU A 1 166 ? -21.652 7.802 26.783 1.00 93.12 166 GLU A C 1
ATOM 1390 O O . GLU A 1 166 ? -22.735 7.758 27.367 1.00 93.12 166 GLU A O 1
ATOM 1395 N N . GLN A 1 167 ? -21.222 6.752 26.076 1.00 92.75 167 GLN A N 1
ATOM 1396 C CA . GLN A 1 167 ? -21.956 5.495 25.925 1.00 92.75 167 GLN A CA 1
ATOM 1397 C C . GLN A 1 167 ? -21.635 4.517 27.064 1.00 92.75 167 GLN A C 1
ATOM 1399 O O . GLN A 1 167 ? -21.220 3.382 26.826 1.00 92.75 167 GLN A O 1
ATOM 1404 N N . PHE A 1 168 ? -21.864 4.935 28.310 1.00 89.56 168 PHE A N 1
ATOM 1405 C CA . PHE A 1 168 ? -21.570 4.126 29.504 1.00 89.56 168 PHE A CA 1
ATOM 1406 C C . PHE A 1 168 ? -22.327 2.791 29.518 1.00 89.56 168 PHE A C 1
ATOM 1408 O O . PHE A 1 168 ? -21.754 1.756 29.825 1.00 89.56 168 PHE A O 1
ATOM 1415 N N . THR A 1 169 ? -23.567 2.777 29.023 1.00 91.19 169 THR A N 1
ATOM 1416 C CA . THR A 1 169 ? -24.353 1.535 28.877 1.00 91.19 169 THR A CA 1
ATOM 1417 C C . THR A 1 169 ? -23.717 0.504 27.943 1.00 91.19 169 THR A C 1
ATOM 1419 O O . THR A 1 169 ? -23.984 -0.689 28.073 1.00 91.19 169 THR A O 1
ATOM 1422 N N . ASN A 1 170 ? -22.912 0.941 26.971 1.00 90.38 170 ASN A N 1
ATOM 1423 C CA . ASN A 1 170 ? -22.162 0.030 26.112 1.00 90.38 170 ASN A CA 1
ATOM 1424 C C . ASN A 1 170 ? -20.851 -0.399 26.774 1.00 90.38 170 ASN A C 1
ATOM 1426 O O . ASN A 1 170 ? -20.440 -1.531 26.557 1.00 90.38 170 ASN A O 1
ATOM 1430 N N . MET A 1 171 ? -20.239 0.448 27.611 1.00 88.50 171 MET A N 1
ATOM 1431 C CA . MET A 1 171 ? -19.099 0.050 28.444 1.00 88.50 171 MET A CA 1
ATOM 1432 C C . MET A 1 171 ? -19.487 -1.023 29.463 1.00 88.50 171 MET A C 1
ATOM 1434 O O . MET A 1 171 ? -18.776 -2.013 29.564 1.00 88.50 171 MET A O 1
ATOM 1438 N N . ASP A 1 172 ? -20.634 -0.892 30.135 1.00 87.88 172 ASP A N 1
ATOM 1439 C CA . ASP A 1 172 ? -21.109 -1.893 31.103 1.00 87.88 172 ASP A CA 1
ATOM 1440 C C . ASP A 1 172 ? -21.219 -3.288 30.473 1.00 87.88 172 ASP A C 1
ATOM 1442 O O . ASP A 1 172 ? -20.817 -4.285 31.066 1.00 87.88 172 ASP A O 1
ATOM 1446 N N . LYS A 1 173 ? -21.701 -3.359 29.227 1.00 90.06 173 LYS A N 1
ATOM 1447 C CA . LYS A 1 173 ? -21.812 -4.624 28.483 1.00 90.06 173 LYS A CA 1
ATOM 1448 C C . LYS A 1 173 ? -20.454 -5.249 28.168 1.00 90.06 173 LYS A C 1
ATOM 1450 O O . LYS A 1 173 ? -20.369 -6.466 28.067 1.00 90.06 173 LYS A O 1
ATOM 1455 N N . LEU A 1 174 ? -19.394 -4.446 28.037 1.00 88.12 174 LEU A N 1
ATOM 1456 C CA . LEU A 1 174 ? -18.052 -4.971 27.780 1.00 88.12 174 LEU A CA 1
ATOM 1457 C C . LEU A 1 174 ? -17.486 -5.748 28.975 1.00 88.12 174 LEU A C 1
ATOM 1459 O O . LEU A 1 174 ? -16.579 -6.548 28.776 1.00 88.12 174 LEU A O 1
ATOM 1463 N N . ILE A 1 175 ? -18.002 -5.552 30.194 1.00 85.75 175 ILE A N 1
ATOM 1464 C CA . ILE A 1 175 ? -17.534 -6.275 31.389 1.00 85.75 175 ILE A CA 1
ATOM 1465 C C . ILE A 1 175 ? -17.696 -7.790 31.213 1.00 85.75 175 ILE A C 1
ATOM 1467 O O . ILE A 1 175 ? -16.814 -8.552 31.611 1.00 85.75 175 ILE A O 1
ATOM 1471 N N . ASP A 1 176 ? -18.795 -8.209 30.586 1.00 86.56 176 ASP A N 1
ATOM 1472 C CA . ASP A 1 176 ? -19.099 -9.621 30.351 1.00 86.56 176 ASP A CA 1
ATOM 1473 C C . ASP A 1 176 ? -18.300 -10.204 29.169 1.00 86.56 176 ASP A C 1
ATOM 1475 O O . ASP A 1 176 ? -18.009 -11.401 29.146 1.00 86.56 176 ASP A O 1
ATOM 1479 N N . ASP A 1 177 ? -17.910 -9.358 28.209 1.00 84.81 177 ASP A N 1
ATOM 1480 C CA . ASP A 1 177 ? -17.218 -9.761 26.979 1.00 84.81 177 ASP A CA 1
ATOM 1481 C C . ASP A 1 177 ? -15.684 -9.783 27.122 1.00 84.81 177 ASP A C 1
ATOM 1483 O O . ASP A 1 177 ? -14.999 -10.540 26.427 1.00 84.81 177 ASP A O 1
ATOM 1487 N N . ILE A 1 178 ? -15.114 -8.945 27.997 1.00 86.31 178 ILE A N 1
ATOM 1488 C CA . ILE A 1 178 ? -13.662 -8.831 28.162 1.00 86.31 178 ILE A CA 1
ATOM 1489 C C . ILE A 1 178 ? -13.126 -10.016 28.989 1.00 86.31 178 ILE A C 1
ATOM 1491 O O . ILE A 1 178 ? -13.586 -10.262 30.107 1.00 86.31 178 ILE A O 1
ATOM 1495 N N . PRO A 1 179 ? -12.078 -10.724 28.518 1.00 85.81 179 PRO A N 1
ATOM 1496 C CA . PRO A 1 179 ? -11.424 -11.758 29.312 1.00 85.81 179 PRO A CA 1
ATOM 1497 C C . PRO A 1 179 ? -10.902 -11.216 30.649 1.00 85.81 179 PRO A C 1
ATOM 1499 O O . PRO A 1 179 ? -10.203 -10.205 30.681 1.00 85.81 179 PRO A O 1
ATOM 1502 N N . GLN A 1 180 ? -11.148 -11.944 31.741 1.00 78.88 180 GLN A N 1
ATOM 1503 C CA . GLN A 1 180 ? -10.799 -11.535 33.115 1.00 78.88 180 GLN A CA 1
ATOM 1504 C C . GLN A 1 180 ? -9.303 -11.250 33.343 1.00 78.88 180 GLN A C 1
ATOM 1506 O O . GLN A 1 180 ? -8.927 -10.565 34.287 1.00 78.88 180 GLN A O 1
ATOM 1511 N N . THR A 1 181 ? -8.431 -11.763 32.477 1.00 80.25 181 THR A N 1
ATOM 1512 C CA . THR A 1 181 ? -6.981 -11.535 32.530 1.00 80.25 181 THR A CA 1
ATOM 1513 C C . THR A 1 181 ? -6.524 -10.294 31.755 1.00 80.25 181 THR A C 1
ATOM 1515 O O . THR A 1 181 ? -5.326 -10.026 31.703 1.00 80.25 181 THR A O 1
ATOM 1518 N N . SER A 1 182 ? -7.434 -9.577 31.092 1.00 84.94 182 SER A N 1
ATOM 1519 C CA . SER A 1 182 ? -7.112 -8.452 30.210 1.00 84.94 182 SER A CA 1
ATOM 1520 C C . SER A 1 182 ? -6.871 -7.155 30.986 1.00 84.94 182 SER A C 1
ATOM 1522 O O . SER A 1 182 ? -7.645 -6.799 31.875 1.00 84.94 182 SER A O 1
ATOM 1524 N N . SER A 1 183 ? -5.851 -6.389 30.585 1.00 87.06 183 SER A N 1
ATOM 1525 C CA . SER A 1 183 ? -5.592 -5.021 31.069 1.00 87.06 183 SER A CA 1
ATOM 1526 C C . SER A 1 183 ? -6.756 -4.063 30.812 1.00 87.06 183 SER A C 1
ATOM 1528 O O . SER A 1 183 ? -6.931 -3.104 31.564 1.00 87.06 183 SER A O 1
ATOM 1530 N N . ALA A 1 184 ? -7.584 -4.345 29.802 1.00 83.25 184 ALA A N 1
ATOM 1531 C CA . ALA A 1 184 ? -8.742 -3.531 29.448 1.00 83.25 184 ALA A CA 1
ATOM 1532 C C . ALA A 1 184 ? -9.759 -3.387 30.596 1.00 83.25 184 ALA A C 1
ATOM 1534 O O . ALA A 1 184 ? -10.405 -2.348 30.695 1.00 83.25 184 ALA A O 1
ATOM 1535 N N . LEU A 1 185 ? -9.869 -4.373 31.498 1.00 83.75 185 LEU A N 1
ATOM 1536 C CA . LEU A 1 185 ? -10.759 -4.276 32.664 1.00 83.75 185 LEU A CA 1
ATOM 1537 C C . LEU A 1 185 ? -10.312 -3.194 33.653 1.00 83.75 185 LEU A C 1
ATOM 1539 O O . LEU A 1 185 ? -11.156 -2.509 34.225 1.00 83.75 185 LEU A O 1
ATOM 1543 N N . ASN A 1 186 ? -9.000 -2.993 33.816 1.00 85.56 186 ASN A N 1
ATOM 1544 C CA . ASN A 1 186 ? -8.477 -1.925 34.672 1.00 85.56 186 ASN A CA 1
ATOM 1545 C C . ASN A 1 186 ? -8.800 -0.549 34.076 1.00 85.56 186 ASN A C 1
ATOM 1547 O O . ASN A 1 186 ? -9.272 0.334 34.783 1.00 85.56 186 ASN A O 1
ATOM 1551 N N . ILE A 1 187 ? -8.611 -0.395 32.761 1.00 84.31 187 ILE A N 1
ATOM 1552 C CA . ILE A 1 187 ? -8.911 0.851 32.040 1.00 84.31 187 ILE A CA 1
ATOM 1553 C C . ILE A 1 187 ? -10.409 1.170 32.111 1.00 84.31 187 ILE A C 1
ATOM 1555 O O . ILE A 1 187 ? -10.794 2.324 32.291 1.00 84.31 187 ILE A O 1
ATOM 1559 N N . LEU A 1 188 ? -11.257 0.147 31.980 1.00 83.62 188 LEU A N 1
ATOM 1560 C CA . LEU A 1 188 ? -12.702 0.282 32.124 1.00 83.62 188 LEU A CA 1
ATOM 1561 C C . LEU A 1 188 ? -13.075 0.752 33.537 1.00 83.62 188 LEU A C 1
ATOM 1563 O O . LEU A 1 188 ? -13.846 1.697 33.665 1.00 83.62 188 LEU A O 1
ATOM 1567 N N . ALA A 1 189 ? -12.483 0.160 34.579 1.00 84.00 189 ALA A N 1
ATOM 1568 C CA . ALA A 1 189 ? -12.733 0.541 35.970 1.00 84.00 189 ALA A CA 1
ATOM 1569 C C . ALA A 1 189 ? -12.298 1.980 36.307 1.00 84.00 189 ALA A C 1
ATOM 1571 O O . ALA A 1 189 ? -12.933 2.619 37.137 1.00 84.00 189 ALA A O 1
ATOM 1572 N N . GLU A 1 190 ? -11.247 2.505 35.673 1.00 86.31 190 GLU A N 1
ATOM 1573 C CA . GLU A 1 190 ? -10.800 3.896 35.865 1.00 86.31 190 GLU A CA 1
ATOM 1574 C C . GLU A 1 190 ? -11.713 4.940 35.199 1.00 86.31 190 GLU A C 1
ATOM 1576 O O . GLU A 1 190 ? -11.664 6.117 35.558 1.00 86.31 190 GLU A O 1
ATOM 1581 N N . LYS A 1 191 ? -12.496 4.534 34.192 1.00 84.69 191 LYS A N 1
ATOM 1582 C CA . LYS A 1 191 ? -13.310 5.426 33.344 1.00 84.69 191 LYS A CA 1
ATOM 1583 C C . LYS A 1 191 ? -14.812 5.361 33.630 1.00 84.69 191 LYS A C 1
ATOM 1585 O O . LYS A 1 191 ? -15.557 6.123 33.012 1.00 84.69 191 LYS A O 1
ATOM 1590 N N . MET A 1 192 ? -15.241 4.454 34.506 1.00 76.62 192 MET A N 1
ATOM 1591 C CA . MET A 1 192 ? -16.592 4.423 35.082 1.00 76.62 192 MET A CA 1
ATOM 1592 C C . MET A 1 192 ? -16.673 5.335 36.303 1.00 76.62 192 MET A C 1
ATOM 1594 O O . MET A 1 192 ? -17.726 5.991 36.457 1.00 76.62 192 MET A O 1
#

Radius of gyration: 24.95 Å; Cα contacts (8 Å, |Δi|>4): 189; chains: 1; bounding box: 45×33×82 Å

Secondary structure (DSSP, 8-state):
--STTSS---HHHHHHHHHHS--HHHHHHHHHHHHHTT-HHHHHHHHHHTT-HHHHHHHHHHTT---HHHHHHHHHHHTT-HHHHHHHHHHTT-HHHHHHHHHHTT-HHHHHHHHHTT-S-HHHHHHHHHHHHHHHHHTT-HHHHHHHHHHHT-HHHHHHHHHHTT-HHHHHHHHHHS-TT-THHHHHHHH-

Solvent-accessible surface area (backbone atoms only — not comparable to full-atom values): 10570 Å² total; per-residue (Å²): 143,69,73,84,72,70,80,60,73,45,75,62,58,53,48,53,54,39,70,76,53,76,45,63,72,56,33,49,53,47,22,52,57,18,52,78,70,66,35,61,67,56,20,45,54,23,25,61,76,59,68,35,62,66,56,46,55,47,49,60,56,46,73,72,48,90,48,69,63,59,38,50,21,55,50,30,43,74,72,69,37,49,71,60,15,34,49,46,25,48,74,71,73,34,50,67,58,30,38,53,52,27,56,76,70,66,38,35,71,59,33,48,56,42,35,77,74,72,46,83,53,72,67,58,50,26,51,32,26,40,54,54,13,52,56,22,50,80,65,68,36,46,74,59,15,36,54,24,15,57,75,32,68,36,55,58,64,27,46,56,38,29,59,76,66,67,35,58,76,61,51,61,57,43,65,81,71,52,62,91,88,44,70,45,59,58,58,48,65,76,71,108

InterPro domains:
  IPR011990 Tetratricopeptide-like helical domain superfamily [SSF48452] (41-169)
  IPR039857 Intraflagellar transport protein 122/121 homolog [PTHR12764] (3-189)
  IPR056157 IFT80/172/WDR35, TPR domain [PF23387] (26-114)

Organism: NCBI:txid151035

Sequence (192 aa):
DTRDHLTTISLKDAVDFVDENPHPRLWKLIAEAALDKLDFQIAEKAFVKIEDYHGIKFLKRLKNIDDKHKQKAEISAYFNKFDEAEQIYREIDRKDLAMELRMRLGDWSKVVTLIEQGVGNDEILKEAYNKMGEFCIDKQRWNKAAFYFQQANNYEALIDVYYRLEQFTNMDKLIDDIPQTSSALNILAEKM

Foldseek 3Di:
DCVVVPPPPPLVVLVVVCVVVPDLVSLVVSLLVCLVVVVLVSNCVSCVSNVPPVSNVLSVVLVPDPDPLQSVLSSCVVVVVLVVSLVSCVVVVNNVVNLVSCVVVLVLVVNCVSVVVVHDDLQSQLVSLCSQLVVCVVVVVLVSSLVSCVSSVVLQSNLVSCLVVVVVVVLVVVVVVDPPPDPSVVSSVVSD

Nearest PDB structures (foldseek):
  8bbg-assembly1_E  TM=8.972E-01  e=4.539E-13  Homo sapiens
  8fgw-assembly1_A  TM=9.040E-01  e=3.088E-12  Homo sapiens
  8fh3-assembly1_A  TM=9.015E-01  e=1.074E-11  Homo sapiens
  8f5p-assembly1_B  TM=9.388E-01  e=1.998E-10  Leishmania tarentolae
  8f5o-assembly1_B  TM=9.376E-01  e=1.426E-09  Leishmania tarentolae